Protein AF-A0A6P8VLG1-F1 (afdb_monomer_lite)

Sequence (236 aa):
MNKFKAFVVKKKAFRRESTQPLIENNNVIQHGFKQAPCTKYENALVQNTLDIHKEQRLQSEEQITPEKLAGLLQVPLEDGFCCSTHRQLNAEQQHLCLVQRSVDQHFPKLPPDVDQNLHQYLENVQKMVITEFVRLGSPLTRMGLMGSLIDCYHRETFTRLDDLLQNVRSSKNSFGLMKWVLHTYLSPEMLCHPELQEVDPIKKVDLLLFTELVGQAKDKLLENVECHYNHTAEHF

pLDDT: mean 75.06, std 22.35, range [32.88, 96.5]

Foldseek 3Di:
DDDDDDDDDDDDDDDDDDDDDDDDDDDDDDDDDDDDDDDDDDDDDDDPPPPPPPVPPDPPPVPDDLVNLLVLLVHDPDPDDPPPDPDDDDPVVSSLSSLLRSCVVQADDADPQCQVCVVVNLVSLLVSQVVCCVSCVVVVVSVVCSLSNLLSSLVVVLVVLVVSLVRDQALVVLVVSLCCLVDPCLDCSRQVDPSCVVPRSNVSHPVVSSVVSNVSSVVSSVVNVVVVVVVVVVVD

Organism: Gymnodraco acuticeps (NCBI:txid8218)

Radius of gyration: 31.76 Å; chains: 1; bounding box: 74×53×110 Å

Structure (mmCIF, N/CA/C/O backbone):
data_AF-A0A6P8VLG1-F1
#
_entry.id   AF-A0A6P8VLG1-F1
#
loop_
_atom_site.group_PDB
_atom_site.id
_atom_site.type_symbol
_atom_site.label_atom_id
_atom_site.label_alt_id
_atom_site.label_comp_id
_atom_site.label_asym_id
_atom_site.label_entity_id
_atom_site.label_seq_id
_atom_site.pdbx_PDB_ins_code
_atom_site.Cartn_x
_atom_site.Cartn_y
_atom_site.Cartn_z
_atom_site.occupancy
_atom_site.B_iso_or_equiv
_atom_site.auth_seq_id
_atom_site.auth_comp_id
_atom_site.auth_asym_id
_atom_site.auth_atom_id
_atom_site.pdbx_PDB_model_num
ATOM 1 N N . MET A 1 1 ? -48.729 6.869 21.674 1.00 41.12 1 MET A N 1
ATOM 2 C CA . MET A 1 1 ? -49.210 7.363 20.356 1.00 41.12 1 MET A CA 1
ATOM 3 C C . MET A 1 1 ? -48.261 8.444 19.852 1.00 41.12 1 MET A C 1
ATOM 5 O O . MET A 1 1 ? -47.644 9.088 20.685 1.00 41.12 1 MET A O 1
ATOM 9 N N . ASN A 1 2 ? -48.207 8.654 18.528 1.00 34.06 2 ASN A N 1
ATOM 10 C CA . ASN A 1 2 ? -47.232 9.470 17.774 1.00 34.06 2 ASN A CA 1
ATOM 11 C C . ASN A 1 2 ? -45.820 8.860 17.647 1.00 34.06 2 ASN A C 1
ATOM 13 O O . ASN A 1 2 ? -45.281 8.381 18.633 1.00 34.06 2 ASN A O 1
ATOM 17 N N . LYS A 1 3 ? -45.142 8.907 16.489 1.00 37.38 3 LYS A N 1
ATOM 18 C CA . LYS A 1 3 ? -45.597 8.859 15.073 1.00 37.38 3 LYS A CA 1
ATOM 19 C C . LYS A 1 3 ? -44.343 8.654 14.203 1.00 37.38 3 LYS A C 1
ATOM 21 O O . LYS A 1 3 ? -43.494 9.538 14.165 1.00 37.38 3 LYS A O 1
ATOM 26 N N . PHE A 1 4 ? -44.224 7.529 13.496 1.00 41.56 4 PHE A N 1
ATOM 27 C CA . PHE A 1 4 ? -43.130 7.327 12.536 1.00 41.56 4 PHE A CA 1
ATOM 28 C C . PHE A 1 4 ? -43.235 8.324 11.368 1.00 41.56 4 PHE A C 1
ATOM 30 O O . PHE A 1 4 ? -44.327 8.563 10.850 1.00 41.56 4 PHE A O 1
ATOM 37 N N . LYS A 1 5 ? -42.096 8.859 10.913 1.00 45.00 5 LYS A N 1
ATOM 38 C CA . LYS A 1 5 ? -41.965 9.539 9.615 1.00 45.00 5 LYS A CA 1
ATOM 39 C C . LYS A 1 5 ? -40.845 8.883 8.814 1.00 45.00 5 LYS A C 1
ATOM 41 O O . LYS A 1 5 ? -39.671 9.114 9.079 1.00 45.00 5 LYS A O 1
ATOM 46 N N . ALA A 1 6 ? -41.229 8.071 7.835 1.00 38.31 6 ALA A N 1
ATOM 47 C CA . ALA A 1 6 ? -40.311 7.533 6.840 1.00 38.31 6 ALA A CA 1
ATOM 48 C C . ALA A 1 6 ? -39.877 8.636 5.860 1.00 38.31 6 ALA A C 1
ATOM 50 O O . ALA A 1 6 ? -40.702 9.454 5.444 1.00 38.31 6 ALA A O 1
ATOM 51 N N . PHE A 1 7 ? -38.606 8.631 5.453 1.00 39.75 7 PHE A N 1
ATOM 52 C CA . PHE A 1 7 ? -38.125 9.462 4.350 1.00 39.75 7 PHE A CA 1
ATOM 53 C C . PHE A 1 7 ? -38.155 8.680 3.033 1.00 39.75 7 PHE A C 1
ATOM 55 O O . PHE A 1 7 ? -37.654 7.564 2.932 1.00 39.75 7 PHE A O 1
ATOM 62 N N . VAL A 1 8 ? -38.780 9.280 2.019 1.00 41.19 8 VAL A N 1
ATOM 63 C CA . VAL A 1 8 ? -39.032 8.660 0.713 1.00 41.19 8 VAL A CA 1
ATOM 64 C C . VAL A 1 8 ? -37.853 8.896 -0.229 1.00 41.19 8 VAL A C 1
ATOM 66 O O . VAL A 1 8 ? -37.529 10.038 -0.559 1.00 41.19 8 VAL A O 1
ATOM 69 N N . VAL A 1 9 ? -37.260 7.811 -0.730 1.00 40.75 9 VAL A N 1
ATOM 70 C CA . VAL A 1 9 ? -36.222 7.848 -1.770 1.00 40.75 9 VAL A CA 1
ATOM 71 C C . VAL A 1 9 ? -36.844 8.237 -3.116 1.00 40.75 9 VAL A C 1
ATOM 73 O O . VAL A 1 9 ? -37.605 7.472 -3.708 1.00 40.75 9 VAL A O 1
ATOM 76 N N . LYS A 1 10 ? -36.493 9.415 -3.644 1.00 42.19 10 LYS A N 1
ATOM 77 C CA . LYS A 1 10 ? -36.875 9.831 -5.004 1.00 42.19 10 LYS A CA 1
ATOM 78 C C . LYS A 1 10 ? -35.885 9.291 -6.040 1.00 42.19 10 LYS A C 1
ATOM 80 O O . LYS A 1 10 ? -34.879 9.931 -6.328 1.00 42.19 10 LYS A O 1
ATOM 85 N N . LYS A 1 11 ? -36.218 8.160 -6.669 1.00 44.62 11 LYS A N 1
ATOM 86 C CA . LYS A 1 11 ? -35.636 7.788 -7.972 1.00 44.62 11 LYS A CA 1
ATOM 87 C C . LYS A 1 11 ? -36.112 8.792 -9.034 1.00 44.62 11 LYS A C 1
ATOM 89 O O . LYS A 1 11 ? -37.305 9.085 -9.096 1.00 44.62 11 LYS A O 1
ATOM 94 N N . LYS A 1 12 ? -35.214 9.288 -9.892 1.00 43.69 12 LYS A N 1
ATOM 95 C CA . LYS A 1 12 ? -35.580 9.948 -11.159 1.00 43.69 12 LYS A CA 1
ATOM 96 C C . LYS A 1 12 ? -35.154 9.072 -12.331 1.00 43.69 12 LYS A C 1
ATOM 98 O O . LYS A 1 12 ? -34.104 8.441 -12.287 1.00 43.69 12 LYS A O 1
ATOM 103 N N . ALA A 1 13 ? -36.033 8.990 -13.324 1.00 39.75 13 ALA A N 1
ATOM 104 C CA . ALA A 1 13 ? -35.979 7.991 -14.379 1.00 39.75 13 ALA A CA 1
ATOM 105 C C . ALA A 1 13 ? -35.201 8.454 -15.618 1.00 39.75 13 ALA A C 1
ATOM 107 O O . ALA A 1 13 ? -35.112 9.643 -15.924 1.00 39.75 13 ALA A O 1
ATOM 108 N N . PHE A 1 14 ? -34.701 7.458 -16.343 1.00 39.12 14 PHE A N 1
ATOM 109 C CA . PHE A 1 14 ? -34.165 7.552 -17.696 1.00 39.12 14 PHE A CA 1
ATOM 110 C C . PHE A 1 14 ? -35.256 8.033 -18.672 1.00 39.12 14 PHE A C 1
ATOM 112 O O . PHE A 1 14 ? -36.403 7.596 -18.562 1.00 39.12 14 PHE A O 1
ATOM 119 N N . ARG A 1 15 ? -34.916 8.875 -19.656 1.00 36.66 15 ARG A N 1
ATOM 120 C CA . ARG A 1 15 ? -35.812 9.181 -20.786 1.00 36.66 15 ARG A CA 1
ATOM 121 C C . ARG A 1 15 ? -35.002 9.365 -22.073 1.00 36.66 15 ARG A C 1
ATOM 123 O O . ARG A 1 15 ? -34.236 10.316 -22.189 1.00 36.66 15 ARG A O 1
ATOM 130 N N . ARG A 1 16 ? -35.170 8.436 -23.017 1.00 43.34 16 ARG A N 1
ATOM 131 C CA . ARG A 1 16 ? -34.804 8.588 -24.435 1.00 43.34 16 ARG A CA 1
ATOM 132 C C . ARG A 1 16 ? -36.090 8.816 -25.225 1.00 43.34 16 ARG A C 1
ATOM 134 O O . ARG A 1 16 ? -37.067 8.152 -24.918 1.00 43.34 16 ARG A O 1
ATOM 141 N N . GLU A 1 17 ? -36.028 9.699 -26.215 1.00 37.22 17 GLU A N 1
ATOM 142 C CA . GLU A 1 17 ? -36.871 9.828 -27.424 1.00 37.22 17 GLU A CA 1
ATOM 143 C C . GLU A 1 17 ? -36.367 11.131 -28.088 1.00 37.22 17 GLU A C 1
ATOM 145 O O . GLU A 1 17 ? -36.376 12.179 -27.452 1.00 37.22 17 GLU A O 1
ATOM 150 N N . SER A 1 18 ? -35.585 11.108 -29.171 1.00 48.16 18 SER A N 1
ATOM 151 C CA . SER A 1 18 ? -35.932 10.796 -30.569 1.00 48.16 18 SER A CA 1
ATOM 152 C C . SER A 1 18 ? -36.845 11.834 -31.237 1.00 48.16 18 SER A C 1
ATOM 154 O O . SER A 1 18 ? -38.057 11.779 -31.065 1.00 48.16 18 SER A O 1
ATOM 156 N N . THR A 1 19 ? -36.269 12.674 -32.104 1.00 43.94 19 THR A N 1
ATOM 157 C CA . THR A 1 19 ? -36.939 13.192 -33.313 1.00 43.94 19 THR A CA 1
ATOM 158 C C . THR A 1 19 ? -35.907 13.686 -34.326 1.00 43.94 19 THR A C 1
ATOM 160 O O . THR A 1 19 ? -35.204 14.670 -34.117 1.00 43.94 19 THR A O 1
ATOM 163 N N . GLN A 1 20 ? -35.839 12.980 -35.448 1.00 46.97 20 GLN A N 1
ATOM 164 C CA . GLN A 1 20 ? -35.246 13.432 -36.703 1.0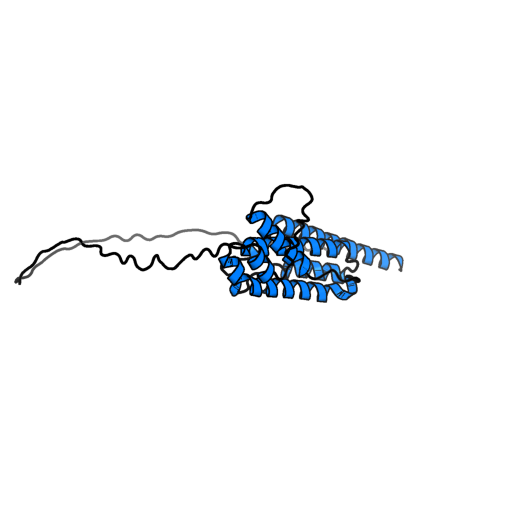0 46.97 20 GLN A CA 1
ATOM 165 C C . GLN A 1 20 ? -36.291 14.275 -37.458 1.00 46.97 20 GLN A C 1
ATOM 167 O O . GLN A 1 20 ? -37.481 13.975 -37.349 1.00 46.97 20 GLN A O 1
ATOM 172 N N . PRO A 1 21 ? -35.882 15.259 -38.274 1.00 45.75 21 PRO A N 1
ATOM 173 C CA . PRO A 1 21 ? -36.678 15.645 -39.432 1.00 45.75 21 PRO A CA 1
ATOM 174 C C . PRO A 1 21 ? -35.914 15.434 -40.746 1.00 45.75 21 PRO A C 1
ATOM 176 O O . PRO A 1 21 ? -34.784 15.886 -40.923 1.00 45.75 21 PRO A O 1
ATOM 179 N N . LEU A 1 22 ? -36.576 14.749 -41.676 1.00 46.12 22 LEU A N 1
ATOM 180 C CA . LEU A 1 22 ? -36.257 14.730 -43.102 1.00 46.12 22 LEU A CA 1
ATOM 181 C C . LEU A 1 22 ? -36.789 16.012 -43.752 1.00 46.12 22 LEU A C 1
ATOM 183 O O . LEU A 1 22 ? -37.957 16.332 -43.540 1.00 46.12 22 LEU A O 1
ATOM 187 N N . ILE A 1 23 ? -36.000 16.659 -44.614 1.00 48.59 23 ILE A N 1
ATOM 188 C CA . ILE A 1 23 ? -36.521 17.394 -45.778 1.00 48.59 23 ILE A CA 1
ATOM 189 C C . ILE A 1 23 ? -35.603 17.108 -46.975 1.00 48.59 23 ILE A C 1
ATOM 191 O O . ILE A 1 23 ? -34.424 17.455 -46.964 1.00 48.59 23 ILE A O 1
ATOM 195 N N . GLU A 1 24 ? -36.166 16.473 -48.001 1.00 39.81 24 GLU A N 1
ATOM 196 C CA . GLU A 1 24 ? -35.608 16.389 -49.355 1.00 39.81 24 GLU A CA 1
ATOM 197 C C . GLU A 1 24 ? -36.034 17.601 -50.202 1.00 39.81 24 GLU A C 1
ATOM 199 O O . GLU A 1 24 ? -37.060 18.218 -49.904 1.00 39.81 24 GLU A O 1
ATOM 204 N N . ASN A 1 25 ? -35.295 17.834 -51.301 1.00 33.34 25 ASN A N 1
ATOM 205 C CA . ASN A 1 25 ? -35.645 18.504 -52.577 1.00 33.34 25 ASN A CA 1
ATOM 206 C C . ASN A 1 25 ? -34.652 19.611 -52.985 1.00 33.34 25 ASN A C 1
ATOM 208 O O . ASN A 1 25 ? -34.164 20.347 -52.138 1.00 33.34 25 ASN A O 1
ATOM 212 N N . ASN A 1 26 ? -34.424 19.890 -54.274 1.00 37.47 26 ASN A N 1
ATOM 213 C CA . ASN A 1 26 ? -34.282 19.030 -55.466 1.00 37.47 26 ASN A CA 1
ATOM 214 C C . ASN A 1 26 ? -33.770 19.929 -56.617 1.00 37.47 26 ASN A C 1
ATOM 216 O O . ASN A 1 26 ? -34.268 21.038 -56.747 1.00 37.47 26 ASN A O 1
ATOM 220 N N . ASN A 1 27 ? -32.832 19.433 -57.435 1.00 38.19 27 ASN A N 1
ATOM 221 C CA . ASN A 1 27 ? -32.485 19.809 -58.828 1.00 38.19 27 ASN A CA 1
ATOM 222 C C . ASN A 1 27 ? -32.567 21.272 -59.345 1.00 38.19 27 ASN A C 1
ATOM 224 O O . ASN A 1 27 ? -33.596 21.925 -59.257 1.00 38.19 27 ASN A O 1
ATOM 228 N N . VAL A 1 28 ? -31.555 21.684 -60.131 1.00 38.16 28 VAL A N 1
ATOM 229 C CA . VAL A 1 28 ? -31.674 22.013 -61.581 1.00 38.16 28 VAL A CA 1
ATOM 230 C C . VAL A 1 28 ? -30.273 22.274 -62.185 1.00 38.16 28 VAL A C 1
ATOM 232 O O . VAL A 1 28 ? -29.357 22.705 -61.491 1.00 38.16 28 VAL A O 1
ATOM 235 N N . ILE A 1 29 ? -30.094 21.955 -63.474 1.00 43.91 29 ILE A N 1
ATOM 236 C CA . ILE A 1 29 ? -28.829 21.999 -64.243 1.00 43.91 29 ILE A CA 1
ATOM 237 C C . ILE A 1 29 ? -28.917 23.098 -65.333 1.00 43.91 29 ILE A C 1
ATOM 239 O O . ILE A 1 29 ? -30.024 23.458 -65.721 1.00 43.91 29 ILE A O 1
ATOM 243 N N . GLN A 1 30 ? -27.763 23.500 -65.904 1.00 39.62 30 GLN A N 1
ATOM 244 C CA . GLN A 1 30 ? -27.544 24.301 -67.140 1.00 39.62 30 GLN A CA 1
ATOM 245 C C . GLN A 1 30 ? -27.408 25.836 -66.937 1.00 39.62 30 GLN A C 1
ATOM 247 O O . GLN A 1 30 ? -27.987 26.379 -66.009 1.00 39.62 30 GLN A O 1
ATOM 252 N N . HIS A 1 31 ? -26.639 26.609 -67.733 1.00 35.44 31 HIS A N 1
ATOM 253 C CA . HIS A 1 31 ? -25.886 26.329 -68.978 1.00 35.44 31 HIS A CA 1
ATOM 254 C C . HIS A 1 31 ? -24.671 27.291 -69.163 1.00 35.44 31 HIS A C 1
ATOM 256 O O . HIS A 1 31 ? -24.769 28.442 -68.765 1.00 35.44 31 HIS A O 1
ATOM 262 N N . GLY A 1 32 ? -23.594 26.812 -69.825 1.00 32.88 32 GLY A N 1
ATOM 263 C CA . GLY A 1 32 ? -22.578 27.496 -70.685 1.00 32.88 32 GLY A CA 1
ATOM 264 C C . GLY A 1 32 ? -22.084 28.933 -70.382 1.00 32.88 32 GLY A C 1
ATOM 265 O O . GLY A 1 32 ? -22.871 29.849 -70.212 1.00 32.88 32 GLY A O 1
ATOM 266 N N . PHE A 1 33 ? -20.791 29.284 -70.446 1.00 38.34 33 PHE A N 1
ATOM 267 C CA . PHE A 1 33 ? -19.670 28.827 -71.302 1.00 38.34 33 PHE A CA 1
ATOM 268 C C . PHE A 1 33 ? -18.305 29.296 -70.676 1.00 38.34 33 PHE A C 1
ATOM 270 O O . PHE A 1 33 ? -18.327 29.783 -69.553 1.00 38.34 33 PHE A O 1
ATOM 277 N N . LYS A 1 34 ? -17.081 29.227 -71.252 1.00 41.62 34 LYS A N 1
ATOM 278 C CA . LYS A 1 34 ? -16.588 28.958 -72.630 1.00 41.62 34 LYS A CA 1
ATOM 279 C C . LYS A 1 34 ? -15.155 28.340 -72.647 1.00 41.62 34 LYS A C 1
ATOM 281 O O . LYS A 1 34 ? -14.826 27.521 -71.804 1.00 41.62 34 LYS A O 1
ATOM 286 N N . GLN A 1 35 ? -14.352 28.689 -73.657 1.00 39.06 35 GLN A N 1
ATOM 287 C CA . GLN A 1 35 ? -12.964 28.288 -73.978 1.00 39.06 35 GLN A CA 1
ATOM 288 C C . GLN A 1 35 ? -11.963 29.371 -73.479 1.00 39.06 35 GLN A C 1
ATOM 290 O O . GLN A 1 35 ? -12.404 30.482 -73.201 1.00 39.06 35 GLN A O 1
ATOM 295 N N . ALA A 1 36 ? -10.638 29.180 -73.362 1.00 43.75 36 ALA A N 1
ATOM 296 C CA . ALA A 1 36 ? -9.706 28.335 -74.133 1.00 43.75 36 ALA A CA 1
ATOM 297 C C . ALA A 1 36 ? -8.419 27.950 -73.318 1.00 43.75 36 ALA A C 1
ATOM 299 O O . ALA A 1 36 ? -8.292 28.394 -72.177 1.00 43.75 36 ALA A O 1
ATOM 300 N N . PRO A 1 37 ? -7.486 27.115 -73.845 1.00 51.34 37 PRO A N 1
ATOM 301 C CA . PRO A 1 37 ? -6.524 26.339 -73.037 1.00 51.34 37 PRO A CA 1
ATOM 302 C C . PRO A 1 37 ? -5.035 26.751 -73.143 1.00 51.34 37 PRO A C 1
ATOM 304 O O . PRO A 1 37 ? -4.635 27.374 -74.119 1.00 51.34 37 PRO A O 1
ATOM 307 N N . CYS A 1 38 ? -4.204 26.249 -72.212 1.00 33.91 38 CYS A N 1
ATOM 308 C CA . CYS A 1 38 ? -2.765 25.958 -72.395 1.00 33.91 38 CYS A CA 1
ATOM 309 C C . CYS A 1 38 ? -2.330 24.858 -71.389 1.00 33.91 38 CYS A C 1
ATOM 311 O O . CYS A 1 38 ? -2.366 25.084 -70.188 1.00 33.91 38 CYS A O 1
ATOM 313 N N . THR A 1 39 ? -2.189 23.586 -71.793 1.00 36.97 39 THR A N 1
ATOM 314 C CA . THR A 1 39 ? -0.977 22.900 -72.324 1.00 36.97 39 THR A CA 1
ATOM 315 C C . THR A 1 39 ? -0.036 22.282 -71.276 1.00 36.97 39 THR A C 1
ATOM 317 O O . THR A 1 39 ? 0.746 23.015 -70.686 1.00 36.97 39 THR A O 1
ATOM 320 N N . LYS A 1 40 ? 0.011 20.932 -71.270 1.00 34.00 40 LYS A N 1
ATOM 321 C CA . LYS A 1 40 ? 1.163 20.038 -70.969 1.00 34.00 40 LYS A CA 1
ATOM 322 C C . LYS A 1 40 ? 1.763 20.109 -69.537 1.00 34.00 40 LYS A C 1
ATOM 324 O O . LYS A 1 40 ? 1.910 21.179 -68.976 1.00 34.00 40 LYS A O 1
ATOM 329 N N . TYR A 1 41 ? 2.180 19.023 -68.881 1.00 38.53 41 TYR A N 1
ATOM 330 C CA . TYR A 1 41 ? 2.498 17.656 -69.319 1.00 38.53 41 TYR A CA 1
ATOM 331 C C . TYR A 1 41 ? 1.931 16.599 -68.356 1.00 38.53 41 TYR A C 1
ATOM 333 O O . TYR A 1 41 ? 1.707 16.870 -67.179 1.00 38.53 41 TYR A O 1
ATOM 341 N N . GLU A 1 42 ? 1.780 15.373 -68.854 1.00 40.19 42 GLU A N 1
ATOM 342 C CA . GLU A 1 42 ? 1.725 14.171 -68.019 1.00 40.19 42 GLU A CA 1
ATOM 343 C C . GLU A 1 42 ? 3.071 13.955 -67.310 1.00 40.19 42 GLU A C 1
ATOM 345 O O . GLU A 1 42 ? 4.124 14.221 -67.888 1.00 40.19 42 GLU A O 1
ATOM 350 N N . ASN A 1 43 ? 3.043 13.406 -66.094 1.00 42.38 43 ASN A N 1
ATOM 351 C CA . ASN A 1 43 ? 3.777 12.174 -65.786 1.00 42.38 43 ASN A CA 1
ATOM 352 C C . ASN A 1 43 ? 3.427 11.684 -64.380 1.00 42.38 43 ASN A C 1
ATOM 354 O O . ASN A 1 43 ? 3.876 12.230 -63.374 1.00 42.38 43 ASN A O 1
ATOM 358 N N . ALA A 1 44 ? 2.659 10.599 -64.320 1.00 44.75 44 ALA A N 1
ATOM 359 C CA . ALA A 1 44 ? 2.625 9.758 -63.139 1.00 44.75 44 ALA A CA 1
ATOM 360 C C . ALA A 1 44 ? 3.901 8.905 -63.133 1.00 44.75 44 ALA A C 1
ATOM 362 O O . ALA A 1 44 ? 4.014 7.966 -63.919 1.00 44.75 44 ALA A O 1
ATOM 363 N N . LEU A 1 45 ? 4.848 9.205 -62.242 1.00 40.78 45 LEU A N 1
ATOM 364 C CA . LEU A 1 45 ? 5.884 8.241 -61.887 1.00 40.78 45 LEU A CA 1
ATOM 365 C C . LEU A 1 45 ? 6.031 8.145 -60.372 1.00 40.78 45 LEU A C 1
ATOM 367 O O . LEU A 1 45 ? 6.343 9.106 -59.674 1.00 40.78 45 LEU A O 1
ATOM 371 N N . VAL A 1 46 ? 5.761 6.937 -59.892 1.00 47.75 46 VAL A N 1
ATOM 372 C CA . VAL A 1 46 ? 5.886 6.504 -58.506 1.00 47.75 46 VAL A CA 1
ATOM 373 C C . VAL A 1 46 ? 7.325 6.679 -58.026 1.00 47.75 46 VAL A C 1
ATOM 375 O O . VAL A 1 46 ? 8.228 6.076 -58.598 1.00 47.75 46 VAL A O 1
ATOM 378 N N . GLN A 1 47 ? 7.518 7.384 -56.911 1.00 40.59 47 GLN A N 1
ATOM 379 C CA . GLN A 1 47 ? 8.632 7.120 -55.998 1.00 40.59 47 GLN A CA 1
ATOM 380 C C . GLN A 1 47 ? 8.271 7.550 -54.570 1.00 40.59 47 GLN A C 1
ATOM 382 O O . GLN A 1 47 ? 8.445 8.694 -54.160 1.00 40.59 47 GLN A O 1
ATOM 387 N N . ASN A 1 48 ? 7.751 6.584 -53.804 1.00 44.81 48 ASN A N 1
ATOM 388 C CA . ASN A 1 48 ? 7.686 6.663 -52.348 1.00 44.81 48 ASN A CA 1
ATOM 389 C C . ASN A 1 48 ? 9.113 6.589 -51.789 1.00 44.81 48 ASN A C 1
ATOM 391 O O . ASN A 1 48 ? 9.586 5.507 -51.444 1.00 44.81 48 ASN A O 1
ATOM 395 N N . THR A 1 49 ? 9.781 7.730 -51.651 1.00 41.38 49 THR A N 1
ATOM 396 C CA . THR A 1 49 ? 10.936 7.841 -50.751 1.00 41.38 49 THR A CA 1
ATOM 397 C C . THR A 1 49 ? 10.406 8.128 -49.349 1.00 41.38 49 THR A C 1
ATOM 399 O O . THR A 1 49 ? 10.478 9.249 -48.849 1.00 41.38 49 THR A O 1
ATOM 402 N N . LEU A 1 50 ? 9.787 7.107 -48.747 1.00 43.38 50 LEU A N 1
ATOM 403 C CA . LEU A 1 50 ? 9.442 7.126 -47.329 1.00 43.38 50 LEU A CA 1
ATOM 404 C C . LEU A 1 50 ? 10.739 7.236 -46.521 1.00 43.38 50 LEU A C 1
ATOM 406 O O . LEU A 1 50 ? 11.718 6.547 -46.792 1.00 43.38 50 LEU A O 1
ATOM 410 N N . ASP A 1 51 ? 10.735 8.146 -45.558 1.00 42.69 51 ASP A N 1
ATOM 411 C CA . ASP A 1 51 ? 11.909 8.579 -44.809 1.00 42.69 51 ASP A CA 1
ATOM 412 C C . ASP A 1 51 ? 12.289 7.533 -43.737 1.00 42.69 51 ASP A C 1
ATOM 414 O O . ASP A 1 51 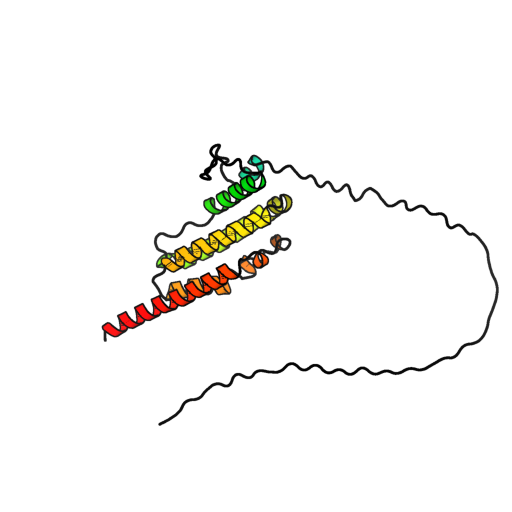? 11.768 7.552 -42.618 1.00 42.69 51 ASP A O 1
ATOM 418 N N . ILE A 1 52 ? 13.187 6.594 -44.078 1.00 48.28 52 ILE A N 1
ATOM 419 C CA . ILE A 1 52 ? 13.651 5.469 -43.222 1.00 48.28 52 ILE A CA 1
ATOM 420 C C . ILE A 1 52 ? 14.596 5.962 -42.090 1.00 48.28 52 ILE A C 1
ATOM 422 O O . ILE A 1 52 ? 15.490 5.261 -41.628 1.00 48.28 52 ILE A O 1
ATOM 426 N N . HIS A 1 53 ? 14.403 7.188 -41.592 1.00 42.56 53 HIS A N 1
ATOM 427 C CA . HIS A 1 53 ? 15.225 7.796 -40.537 1.00 42.56 53 HIS A CA 1
ATOM 428 C C . HIS A 1 53 ? 14.472 8.140 -39.241 1.00 42.56 53 HIS A C 1
ATOM 430 O O . HIS A 1 53 ? 15.046 8.768 -38.351 1.00 42.56 53 HIS A O 1
ATOM 436 N N . LYS A 1 54 ? 13.219 7.686 -39.068 1.00 42.50 54 LYS A N 1
ATOM 437 C CA . LYS A 1 54 ? 12.463 7.864 -37.805 1.00 42.50 54 LYS A CA 1
ATOM 438 C C . LYS A 1 54 ? 12.254 6.615 -36.944 1.00 42.50 54 LYS A C 1
ATOM 440 O O . LYS A 1 54 ? 11.878 6.772 -35.786 1.00 42.50 54 LYS A O 1
ATOM 445 N N . GLU A 1 55 ? 12.582 5.418 -37.429 1.00 40.66 55 GLU A N 1
ATOM 446 C CA . GLU A 1 55 ? 12.523 4.174 -36.631 1.00 40.66 55 GLU A CA 1
ATOM 447 C C . GLU A 1 55 ? 13.832 3.822 -35.900 1.00 40.66 55 GLU A C 1
ATOM 449 O O . GLU A 1 55 ? 13.873 2.876 -35.124 1.00 40.66 55 GLU A O 1
ATOM 454 N N . GLN A 1 56 ? 14.889 4.631 -36.045 1.00 39.81 56 GLN A N 1
ATOM 455 C CA . GLN A 1 56 ? 16.114 4.523 -35.237 1.00 39.81 56 GLN A CA 1
ATOM 456 C C . GLN A 1 56 ? 16.136 5.480 -34.032 1.00 39.81 56 GLN A C 1
ATOM 458 O O . GLN A 1 56 ? 17.199 5.891 -33.562 1.00 39.81 56 GLN A O 1
ATOM 463 N N . ARG A 1 57 ? 14.967 5.785 -33.448 1.00 40.28 57 ARG A N 1
ATOM 464 C CA . ARG A 1 57 ? 14.928 6.160 -32.026 1.00 40.28 57 ARG A CA 1
ATOM 465 C C . ARG A 1 57 ? 15.142 4.898 -31.203 1.00 40.28 57 ARG A C 1
ATOM 467 O O . ARG A 1 57 ? 14.192 4.248 -30.788 1.00 40.28 57 ARG A O 1
ATOM 474 N N . LEU A 1 58 ? 16.426 4.592 -31.030 1.00 43.31 58 LEU A N 1
ATOM 475 C CA . LEU A 1 58 ? 16.993 3.539 -30.2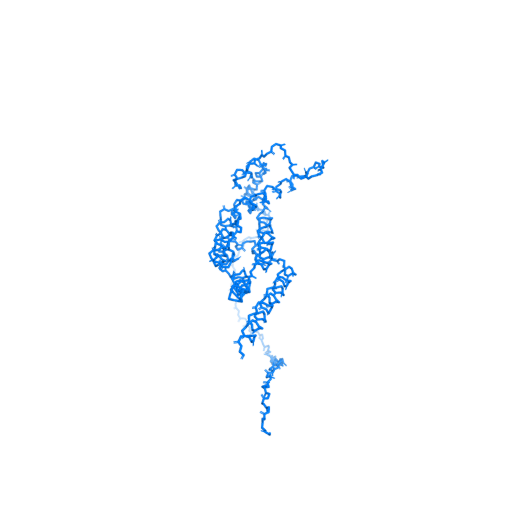01 1.00 43.31 58 LEU A CA 1
ATOM 476 C C . LEU A 1 58 ? 16.104 3.220 -28.991 1.00 43.31 58 LEU A C 1
ATOM 478 O O . LEU A 1 58 ? 16.192 3.868 -27.946 1.00 43.31 58 LEU A O 1
ATOM 482 N N . GLN A 1 59 ? 15.324 2.146 -29.117 1.00 41.84 59 GLN A N 1
ATOM 483 C CA . GLN A 1 59 ? 15.074 1.253 -27.997 1.00 41.84 59 GLN A CA 1
ATOM 484 C C . GLN A 1 59 ? 16.423 0.626 -27.633 1.00 41.84 59 GLN A C 1
ATOM 486 O O . GLN A 1 59 ? 16.726 -0.514 -27.974 1.00 41.84 59 GLN A O 1
ATOM 491 N N . SER A 1 60 ? 17.265 1.399 -26.947 1.00 45.31 60 SER A N 1
ATOM 492 C CA . SER A 1 60 ? 18.215 0.799 -26.029 1.00 45.31 60 SER A CA 1
ATOM 493 C C . SER A 1 60 ? 17.382 0.207 -24.903 1.00 45.31 60 SER A C 1
ATOM 495 O O . SER A 1 60 ? 17.147 0.853 -23.883 1.00 45.31 60 SER A O 1
ATOM 497 N N . GLU A 1 61 ? 16.933 -1.029 -25.114 1.00 51.91 61 GLU A N 1
ATOM 498 C CA . GLU A 1 61 ? 16.746 -1.980 -24.029 1.00 51.91 61 GLU A CA 1
ATOM 499 C C . GLU A 1 61 ? 18.112 -2.118 -23.345 1.00 51.91 61 GLU A C 1
ATOM 501 O O . GLU A 1 61 ? 18.917 -2.995 -23.658 1.00 51.91 61 GLU A O 1
ATOM 506 N N . GLU A 1 62 ? 18.429 -1.171 -22.455 1.00 58.44 62 GLU A N 1
ATOM 507 C CA . GLU A 1 62 ? 19.492 -1.362 -21.485 1.00 58.44 62 GLU A CA 1
ATOM 508 C C . GLU A 1 62 ? 19.124 -2.626 -20.721 1.00 58.44 62 GLU A C 1
ATOM 510 O O . GLU A 1 62 ? 18.175 -2.610 -19.935 1.00 58.44 62 GLU A O 1
ATOM 515 N N . GLN A 1 63 ? 19.851 -3.717 -20.982 1.00 67.38 63 GLN A N 1
ATOM 516 C CA . GLN A 1 63 ? 19.660 -4.972 -20.270 1.00 67.38 63 GLN A CA 1
ATOM 517 C C . GLN A 1 63 ? 19.675 -4.666 -18.774 1.00 67.38 63 GLN A C 1
ATOM 519 O O . GLN A 1 63 ? 20.655 -4.142 -18.238 1.00 67.38 63 GLN A O 1
ATOM 524 N N . ILE A 1 64 ? 18.536 -4.911 -18.129 1.00 79.12 64 ILE A N 1
ATOM 525 C CA . ILE A 1 64 ? 18.319 -4.575 -16.729 1.00 79.12 64 ILE A CA 1
ATOM 526 C C . ILE A 1 64 ? 19.152 -5.565 -15.932 1.00 79.12 64 ILE A C 1
ATOM 528 O O . ILE A 1 64 ? 18.741 -6.703 -15.724 1.00 79.12 64 ILE A O 1
ATOM 532 N N . THR A 1 65 ? 20.355 -5.155 -15.543 1.00 87.50 65 THR A N 1
ATOM 533 C CA . THR A 1 65 ? 21.186 -5.990 -14.684 1.00 87.50 65 THR A CA 1
ATOM 534 C C . THR A 1 65 ? 20.656 -5.893 -13.245 1.00 87.50 65 THR A C 1
ATOM 536 O O . THR A 1 65 ? 20.262 -4.795 -12.815 1.00 87.50 65 THR A O 1
ATOM 539 N N . PRO A 1 66 ? 20.619 -7.000 -12.479 1.00 86.06 66 PRO A N 1
ATOM 540 C CA . PRO A 1 66 ? 20.145 -6.987 -11.097 1.00 86.06 66 PRO A CA 1
ATOM 541 C C . PRO A 1 66 ? 20.882 -5.976 -10.211 1.00 86.06 66 PRO A C 1
ATOM 543 O O . PRO A 1 66 ? 20.269 -5.379 -9.332 1.00 86.06 66 PRO A O 1
ATOM 546 N N . GLU A 1 67 ? 22.163 -5.714 -10.477 1.00 89.31 67 GLU A N 1
ATOM 547 C CA . GLU A 1 67 ? 23.001 -4.748 -9.754 1.00 89.31 67 GLU A CA 1
ATOM 548 C C . GLU A 1 67 ? 22.518 -3.311 -9.990 1.00 89.31 67 GLU A C 1
ATOM 550 O O . GLU A 1 67 ? 22.386 -2.527 -9.047 1.00 89.31 67 GLU A O 1
ATOM 555 N N . LYS A 1 68 ? 22.208 -2.958 -11.247 1.00 91.44 68 LYS A N 1
ATOM 556 C CA . LYS A 1 68 ? 21.683 -1.633 -11.607 1.00 91.44 68 LYS A CA 1
ATOM 557 C C . LYS A 1 68 ? 20.297 -1.410 -11.004 1.00 91.44 68 LYS A C 1
ATOM 559 O O . LYS A 1 68 ? 20.015 -0.317 -10.510 1.00 91.44 68 LYS A O 1
ATOM 564 N N . LEU A 1 69 ? 19.450 -2.441 -11.016 1.00 93.38 69 LEU A N 1
ATOM 565 C CA . LEU A 1 69 ? 18.134 -2.400 -10.384 1.00 93.38 69 LEU A CA 1
ATOM 566 C C . LEU A 1 69 ? 18.250 -2.275 -8.855 1.00 93.38 69 LEU A C 1
ATOM 568 O O . LEU A 1 69 ? 17.605 -1.408 -8.273 1.00 93.38 69 LEU A O 1
ATOM 572 N N . ALA A 1 70 ? 19.109 -3.069 -8.211 1.00 92.69 70 ALA A N 1
ATOM 573 C CA . ALA A 1 70 ? 19.354 -3.013 -6.770 1.00 92.69 70 ALA A CA 1
ATOM 574 C C . ALA A 1 70 ? 19.885 -1.639 -6.325 1.00 92.69 70 ALA A C 1
ATOM 576 O O . ALA A 1 70 ? 19.383 -1.074 -5.353 1.00 92.69 70 ALA A O 1
ATOM 577 N N . GLY A 1 71 ? 20.820 -1.051 -7.083 1.00 93.75 71 GLY A N 1
ATOM 578 C CA . GLY A 1 71 ? 21.337 0.297 -6.833 1.00 93.75 71 GLY A CA 1
ATOM 579 C C . GLY A 1 71 ? 20.271 1.392 -6.963 1.00 93.75 71 GLY A C 1
ATOM 580 O O . GLY A 1 71 ? 20.190 2.277 -6.114 1.00 93.75 71 GLY A O 1
ATOM 581 N N . LEU A 1 72 ? 19.397 1.310 -7.974 1.00 94.75 72 LEU A N 1
ATOM 582 C CA . LEU A 1 72 ? 18.254 2.219 -8.130 1.00 94.75 72 LEU A CA 1
ATOM 583 C C . LEU A 1 72 ? 17.242 2.086 -6.976 1.00 94.75 72 LEU A C 1
ATOM 585 O O . LEU A 1 72 ? 16.718 3.084 -6.470 1.00 94.75 72 LEU A O 1
ATOM 589 N N . LEU A 1 73 ? 16.966 0.850 -6.567 1.00 95.19 73 LEU A N 1
ATOM 590 C CA . LEU A 1 73 ? 16.046 0.496 -5.488 1.00 95.19 73 LEU A CA 1
ATOM 591 C C . LEU A 1 73 ? 16.643 0.675 -4.083 1.00 95.19 73 LEU A C 1
ATOM 593 O O . LEU A 1 73 ? 15.911 0.526 -3.108 1.00 95.19 73 LEU A O 1
ATOM 597 N N . GLN A 1 74 ? 17.933 1.012 -3.982 1.00 94.31 74 GLN A N 1
ATOM 598 C CA . GLN A 1 74 ? 18.694 1.187 -2.738 1.00 94.31 74 GLN A CA 1
ATOM 599 C C . GLN A 1 74 ? 18.665 -0.048 -1.815 1.00 94.31 74 GLN A C 1
ATOM 601 O O . GLN A 1 74 ? 18.659 0.085 -0.593 1.00 94.31 74 GLN A O 1
ATOM 606 N N . VAL A 1 75 ? 18.658 -1.254 -2.392 1.00 92.56 75 VAL A N 1
ATOM 607 C CA . VAL A 1 75 ? 18.654 -2.529 -1.651 1.00 92.56 75 VAL A CA 1
ATOM 608 C C . VAL A 1 75 ? 19.970 -3.292 -1.814 1.00 92.56 75 VAL A C 1
ATOM 610 O O . VAL A 1 75 ? 20.577 -3.233 -2.886 1.00 92.56 75 VAL A O 1
ATOM 613 N N . PRO A 1 76 ? 20.413 -4.057 -0.799 1.00 87.25 76 PRO A N 1
ATOM 614 C CA . PRO A 1 76 ? 21.565 -4.936 -0.943 1.00 87.25 76 PRO A CA 1
ATOM 615 C C . PRO A 1 76 ? 21.258 -6.097 -1.897 1.00 87.25 76 PRO A C 1
ATOM 617 O O . PRO A 1 76 ? 20.219 -6.767 -1.799 1.00 87.25 76 PRO A O 1
ATOM 620 N N . LEU A 1 77 ? 22.207 -6.363 -2.794 1.00 81.81 77 LEU A N 1
ATOM 621 C CA . LEU A 1 77 ? 22.264 -7.577 -3.599 1.00 81.81 77 LEU A CA 1
ATOM 622 C C . LEU A 1 77 ? 22.938 -8.682 -2.765 1.00 81.81 77 LEU A C 1
ATOM 624 O O . LEU A 1 77 ? 24.119 -8.960 -2.920 1.00 81.81 77 LEU A O 1
ATOM 628 N N . GLU A 1 78 ? 22.194 -9.250 -1.816 1.00 75.44 78 GLU A N 1
ATOM 629 C CA . GLU A 1 78 ? 22.646 -10.405 -1.027 1.00 75.44 78 GLU A CA 1
ATOM 630 C C . GLU A 1 78 ? 22.916 -11.618 -1.938 1.00 75.44 78 GLU A C 1
ATOM 632 O O . GLU A 1 78 ? 22.010 -12.059 -2.651 1.00 75.44 78 GLU A O 1
ATOM 637 N N . ASP A 1 79 ? 24.115 -12.206 -1.849 1.00 55.88 79 ASP A N 1
ATOM 638 C CA . ASP A 1 79 ? 24.514 -13.417 -2.594 1.00 55.88 79 ASP A CA 1
ATOM 639 C C . ASP A 1 79 ? 23.673 -14.664 -2.223 1.00 55.88 79 ASP A C 1
ATOM 641 O O . ASP A 1 79 ? 23.689 -15.680 -2.921 1.00 55.88 79 ASP A O 1
ATOM 645 N N . GLY A 1 80 ? 22.914 -14.600 -1.121 1.00 54.94 80 GLY A N 1
ATOM 646 C CA . GLY A 1 80 ? 21.969 -15.625 -0.679 1.00 54.94 80 GLY A CA 1
ATOM 647 C C . GLY A 1 80 ?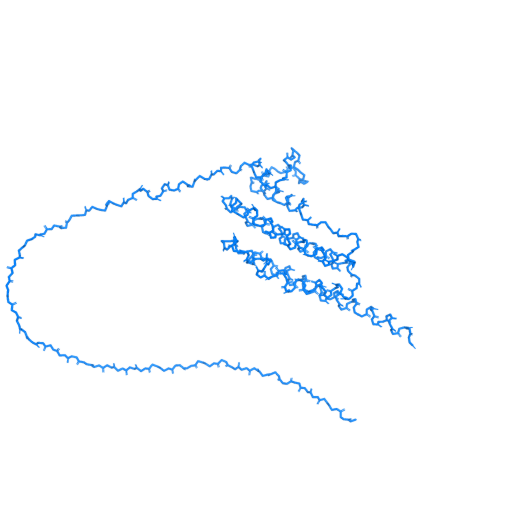 20.511 -15.247 -0.962 1.00 54.94 80 GLY A C 1
ATOM 648 O O . GLY A 1 80 ? 19.892 -14.500 -0.205 1.00 54.94 80 GLY A O 1
ATOM 649 N N . PHE A 1 81 ? 19.912 -15.815 -2.013 1.00 54.34 81 PHE A N 1
ATOM 650 C CA . PHE A 1 81 ? 18.482 -15.643 -2.306 1.00 54.34 81 PHE A CA 1
ATOM 651 C C . PHE A 1 81 ? 17.586 -16.280 -1.219 1.00 54.34 81 PHE A C 1
ATOM 653 O O . PHE A 1 81 ? 17.315 -17.479 -1.238 1.00 54.34 81 PHE A O 1
ATOM 660 N N . CYS A 1 82 ? 17.066 -15.462 -0.298 1.00 46.78 82 CYS A N 1
ATOM 661 C CA . CYS A 1 82 ? 16.173 -15.867 0.803 1.00 46.78 82 CYS A CA 1
ATOM 662 C C . CYS A 1 82 ? 14.717 -16.204 0.396 1.00 46.78 82 CYS A C 1
ATOM 664 O O . CYS A 1 82 ? 13.777 -15.893 1.126 1.00 46.78 82 CYS A O 1
ATOM 666 N N . CYS A 1 83 ? 14.503 -16.870 -0.741 1.00 45.19 83 CYS A N 1
ATOM 667 C CA . CYS A 1 83 ? 13.211 -17.484 -1.069 1.00 45.19 83 CYS A CA 1
ATOM 668 C C . CYS A 1 83 ? 13.329 -19.005 -0.908 1.00 45.19 83 CYS A C 1
ATOM 670 O O . CYS A 1 83 ? 14.097 -19.653 -1.612 1.00 45.19 83 CYS A O 1
ATOM 672 N N . SER A 1 84 ? 12.577 -19.568 0.041 1.00 48.19 84 SER A N 1
ATOM 673 C CA . SER A 1 84 ? 12.862 -20.824 0.766 1.00 48.19 84 SER A CA 1
ATOM 674 C C . SER A 1 84 ? 12.763 -22.149 -0.014 1.00 48.19 84 SER A C 1
ATOM 676 O O . SER A 1 84 ? 12.546 -23.200 0.583 1.00 48.19 84 SER A O 1
ATOM 678 N N . THR A 1 85 ? 12.910 -22.138 -1.337 1.00 46.78 85 THR A N 1
ATOM 679 C CA . THR A 1 85 ? 13.051 -23.348 -2.161 1.00 46.78 85 THR A CA 1
ATOM 680 C C . THR A 1 85 ? 14.099 -23.105 -3.236 1.00 46.78 85 THR A C 1
ATOM 682 O O . THR A 1 85 ? 14.031 -22.112 -3.952 1.00 46.78 85 THR A O 1
ATOM 685 N N . HIS A 1 86 ? 15.053 -24.033 -3.369 1.00 49.88 86 HIS A N 1
ATOM 686 C CA . HIS A 1 86 ? 16.161 -23.995 -4.333 1.00 49.88 86 HIS A CA 1
ATOM 687 C C . HIS A 1 86 ? 15.658 -24.195 -5.779 1.00 49.88 86 HIS A C 1
ATOM 689 O O . HIS A 1 86 ? 15.967 -25.180 -6.450 1.00 49.88 86 HIS A O 1
ATOM 695 N N . ARG A 1 87 ? 14.863 -23.248 -6.276 1.00 57.88 87 ARG A N 1
ATOM 696 C CA . ARG A 1 87 ? 14.409 -23.160 -7.659 1.00 57.88 87 ARG A CA 1
ATOM 697 C C . ARG A 1 87 ? 15.089 -21.954 -8.283 1.00 57.88 87 ARG A C 1
ATOM 699 O O . ARG A 1 87 ? 14.972 -20.846 -7.773 1.00 57.88 87 ARG A O 1
ATOM 706 N N . GLN A 1 88 ? 15.821 -22.190 -9.363 1.00 69.50 88 GLN A N 1
ATOM 707 C CA . GLN A 1 88 ? 16.546 -21.154 -10.086 1.00 69.50 88 GLN A CA 1
ATOM 708 C C . GLN A 1 88 ? 15.532 -20.133 -10.626 1.00 69.50 88 GLN A C 1
ATOM 710 O O . GLN A 1 88 ? 14.773 -20.445 -11.543 1.00 69.50 88 GLN A O 1
ATOM 715 N N . LEU A 1 89 ? 15.454 -18.964 -9.984 1.00 71.62 89 LEU A N 1
ATOM 716 C CA . LEU A 1 89 ? 14.502 -17.915 -10.344 1.00 71.62 89 LEU A CA 1
ATOM 717 C C . LEU A 1 89 ? 14.841 -17.358 -11.730 1.00 71.62 89 LEU A C 1
ATOM 719 O O . LEU A 1 89 ? 16.017 -17.158 -12.044 1.00 71.62 89 LEU A O 1
ATOM 723 N N . ASN A 1 90 ? 13.819 -17.092 -12.546 1.00 83.88 90 ASN A N 1
ATOM 724 C CA . ASN A 1 90 ? 14.012 -16.373 -13.805 1.00 83.88 90 ASN A CA 1
ATOM 725 C C . ASN A 1 90 ? 14.294 -14.877 -13.532 1.00 83.88 90 ASN A C 1
ATOM 727 O O . ASN A 1 90 ? 14.069 -14.384 -12.426 1.00 83.88 90 ASN A O 1
ATOM 731 N N . ALA A 1 91 ? 14.788 -14.141 -14.533 1.00 83.31 91 ALA A N 1
ATOM 732 C CA . ALA A 1 91 ? 15.148 -12.727 -14.364 1.00 83.31 91 ALA A CA 1
ATOM 733 C C . ALA A 1 91 ? 13.969 -11.863 -13.862 1.00 83.31 91 ALA A C 1
ATOM 735 O O . ALA A 1 91 ? 14.147 -11.011 -12.997 1.00 83.31 91 ALA A O 1
ATOM 736 N N . GLU A 1 92 ? 12.746 -12.136 -14.326 1.00 85.62 92 GLU A N 1
ATOM 737 C CA . GLU A 1 92 ? 11.525 -11.447 -13.879 1.00 85.62 92 GLU A CA 1
ATOM 738 C C . GLU A 1 92 ? 11.259 -11.646 -12.379 1.00 85.62 92 GLU A C 1
ATOM 740 O O . GLU A 1 92 ? 10.975 -10.687 -11.664 1.00 85.62 92 GLU A O 1
ATOM 745 N N . GLN A 1 93 ? 11.395 -12.878 -11.881 1.00 87.12 93 GLN A N 1
ATOM 746 C CA . GLN A 1 93 ? 11.264 -13.200 -10.460 1.00 87.12 93 GLN A CA 1
ATOM 747 C C . GLN A 1 93 ? 12.368 -12.542 -9.631 1.00 87.12 93 GLN A C 1
ATOM 749 O O . GLN A 1 93 ? 12.087 -12.031 -8.551 1.00 87.12 93 GLN A O 1
ATOM 754 N N . GLN A 1 94 ? 13.606 -12.498 -10.134 1.00 87.94 94 GLN A N 1
ATOM 755 C CA . GLN A 1 94 ? 14.700 -11.785 -9.467 1.00 87.94 94 GLN A CA 1
ATOM 756 C C . GLN A 1 94 ? 14.401 -10.283 -9.352 1.00 87.94 94 GLN A C 1
ATOM 758 O O . GLN A 1 94 ? 14.557 -9.710 -8.272 1.00 87.94 94 GLN A O 1
ATOM 763 N N . HIS A 1 95 ? 13.903 -9.655 -10.423 1.00 90.69 95 HIS A N 1
ATOM 764 C CA . HIS A 1 95 ? 13.490 -8.251 -10.401 1.00 90.69 95 HIS A CA 1
ATOM 765 C C . HIS A 1 95 ? 12.332 -8.013 -9.424 1.00 90.69 95 HIS A C 1
ATOM 767 O O . HIS A 1 95 ? 12.392 -7.073 -8.634 1.00 90.69 95 HIS A O 1
ATOM 773 N N . LEU A 1 96 ? 11.319 -8.886 -9.413 1.00 91.94 96 LEU A N 1
ATOM 774 C CA . LEU A 1 96 ? 10.200 -8.799 -8.473 1.00 91.94 96 LEU A CA 1
ATOM 775 C C . LEU A 1 96 ? 10.658 -8.943 -7.012 1.00 91.94 96 LEU A C 1
ATOM 777 O O . LEU A 1 96 ? 10.207 -8.182 -6.161 1.00 91.94 96 LEU A O 1
ATOM 781 N N . CYS A 1 97 ? 11.591 -9.854 -6.716 1.00 91.75 97 CYS A N 1
ATOM 782 C CA . CYS A 1 97 ? 12.179 -9.994 -5.381 1.00 91.75 97 CYS A CA 1
ATOM 783 C C . CYS A 1 97 ? 12.949 -8.739 -4.939 1.00 91.75 97 CYS A C 1
ATOM 785 O O . CYS A 1 97 ? 12.870 -8.364 -3.770 1.00 91.75 97 CYS A O 1
ATOM 787 N N . LEU A 1 98 ? 13.676 -8.077 -5.848 1.00 93.44 98 LEU A N 1
ATOM 788 C CA . LEU A 1 98 ? 14.367 -6.817 -5.549 1.00 93.44 98 LEU A CA 1
ATOM 789 C C . LEU A 1 98 ? 13.379 -5.668 -5.312 1.00 93.44 98 LEU A C 1
ATOM 791 O O . LEU A 1 98 ? 13.557 -4.902 -4.366 1.00 93.44 98 LEU A O 1
ATOM 795 N N . VAL A 1 99 ? 12.317 -5.580 -6.122 1.00 95.25 99 VAL A N 1
ATOM 796 C CA . VAL A 1 99 ? 11.227 -4.609 -5.937 1.00 95.25 99 VAL A CA 1
ATOM 797 C C . VAL A 1 99 ? 10.538 -4.822 -4.590 1.00 95.25 99 VAL A C 1
ATOM 799 O O . VAL A 1 99 ? 10.457 -3.873 -3.816 1.00 95.25 99 VAL A O 1
ATOM 802 N N . GLN A 1 100 ? 10.128 -6.051 -4.259 1.00 95.69 100 GLN A N 1
ATOM 803 C CA . GLN A 1 100 ? 9.500 -6.358 -2.969 1.00 95.69 100 GLN A CA 1
ATOM 804 C C . GLN A 1 100 ? 10.425 -6.010 -1.796 1.00 95.69 100 GLN A C 1
ATOM 806 O O . GLN A 1 100 ? 10.004 -5.293 -0.899 1.00 95.69 100 GLN A O 1
ATOM 811 N N . ARG A 1 101 ? 11.709 -6.400 -1.846 1.00 94.06 101 ARG A N 1
ATOM 812 C CA . ARG A 1 101 ? 12.702 -6.038 -0.817 1.00 94.06 101 ARG A CA 1
ATOM 813 C C . ARG A 1 101 ? 12.831 -4.524 -0.644 1.00 94.06 101 ARG A C 1
ATOM 815 O O . ARG A 1 101 ? 13.039 -4.054 0.469 1.00 94.06 101 ARG A O 1
ATOM 822 N N . SER A 1 102 ? 12.723 -3.759 -1.732 1.00 95.50 102 SER A N 1
ATOM 823 C CA . SER A 1 102 ? 12.759 -2.294 -1.677 1.00 95.50 102 SER A CA 1
ATOM 824 C C . SER A 1 102 ? 11.522 -1.731 -0.985 1.00 95.50 102 SER A C 1
ATOM 826 O O . SER A 1 102 ? 11.661 -0.837 -0.154 1.00 95.50 102 SER A O 1
ATOM 828 N N . VAL A 1 103 ? 10.339 -2.291 -1.250 1.00 96.50 103 VAL A N 1
ATOM 829 C CA . VAL A 1 103 ? 9.123 -1.959 -0.498 1.00 96.50 103 VAL A CA 1
ATOM 830 C C . VAL A 1 103 ? 9.307 -2.314 0.980 1.00 96.50 103 VAL A C 1
ATOM 832 O O . VAL A 1 103 ? 9.235 -1.416 1.808 1.00 96.50 103 VAL A O 1
ATOM 835 N N . ASP A 1 104 ? 9.667 -3.555 1.318 1.00 94.62 104 ASP A N 1
ATOM 836 C CA . ASP A 1 104 ? 9.850 -4.024 2.705 1.00 94.62 104 ASP A CA 1
ATOM 837 C C . ASP A 1 104 ? 10.860 -3.175 3.509 1.00 94.62 104 ASP A C 1
ATOM 839 O O . ASP A 1 104 ? 10.712 -2.981 4.717 1.00 94.62 104 ASP A O 1
ATOM 843 N N . GLN A 1 105 ? 11.908 -2.672 2.844 1.00 94.25 105 GLN A N 1
ATOM 844 C CA . GLN A 1 105 ? 12.953 -1.845 3.451 1.00 94.25 105 GLN A CA 1
ATOM 845 C C . GLN A 1 105 ? 12.500 -0.400 3.705 1.00 94.25 105 GLN A C 1
ATOM 847 O O . GLN A 1 105 ? 12.862 0.177 4.734 1.00 94.25 105 GLN A O 1
ATOM 852 N N . HIS A 1 106 ? 11.759 0.198 2.767 1.00 95.06 106 HIS A N 1
ATOM 853 C CA . HIS A 1 106 ? 11.383 1.614 2.815 1.00 95.06 106 HIS A CA 1
ATOM 854 C C . HIS A 1 106 ? 9.985 1.858 3.399 1.00 95.06 106 HIS A C 1
ATOM 856 O O . HIS A 1 106 ? 9.712 2.970 3.850 1.00 95.06 106 HIS A O 1
ATOM 862 N N . PHE A 1 107 ? 9.100 0.857 3.435 1.00 96.12 107 PHE A N 1
ATOM 863 C CA . PHE A 1 107 ? 7.749 1.030 3.965 1.00 96.12 107 PHE A CA 1
ATOM 864 C C . PHE A 1 107 ? 7.786 1.400 5.462 1.00 96.12 107 PHE A C 1
ATOM 866 O O . PHE A 1 107 ? 8.537 0.794 6.236 1.00 96.12 107 PHE A O 1
ATOM 873 N N . PRO A 1 108 ? 6.984 2.381 5.923 1.00 95.94 108 PRO A N 1
ATOM 874 C CA . PRO A 1 108 ? 6.971 2.762 7.329 1.00 95.94 108 PRO A CA 1
ATOM 875 C C . PRO A 1 108 ? 6.621 1.589 8.253 1.00 95.94 108 PRO A C 1
ATOM 877 O O . PRO A 1 108 ? 5.579 0.944 8.116 1.00 95.94 108 PRO A O 1
ATOM 880 N N . LYS A 1 109 ? 7.477 1.350 9.251 1.00 93.12 109 LYS A N 1
ATOM 881 C CA . LYS A 1 109 ? 7.255 0.343 10.300 1.00 93.12 109 LYS A CA 1
ATOM 882 C C . LYS A 1 109 ? 6.104 0.761 11.211 1.00 93.12 109 LYS A C 1
ATOM 884 O O . LYS A 1 109 ? 6.014 1.940 11.561 1.00 93.12 109 LYS A O 1
ATOM 889 N N . LEU A 1 110 ? 5.263 -0.193 11.621 1.00 91.94 110 LEU A N 1
ATOM 890 C CA . LEU A 1 110 ? 4.160 0.085 12.544 1.00 91.94 110 LEU A CA 1
ATOM 891 C C . LEU A 1 110 ? 4.661 0.762 13.835 1.00 91.94 110 LEU A C 1
ATOM 893 O O . LEU A 1 110 ? 5.708 0.375 14.367 1.00 91.94 110 LEU A O 1
ATOM 897 N N . PRO A 1 111 ? 3.923 1.755 14.362 1.00 90.94 111 PRO A N 1
ATOM 898 C CA . PRO A 1 111 ? 4.267 2.389 15.624 1.00 90.94 111 PRO A CA 1
ATOM 899 C C . PRO A 1 111 ? 4.010 1.430 16.805 1.00 90.94 111 PRO A C 1
ATOM 901 O O . PRO A 1 111 ? 3.014 0.706 16.782 1.00 90.94 111 PRO A O 1
ATOM 904 N N . PRO A 1 112 ? 4.831 1.458 17.876 1.00 88.44 112 PRO A N 1
ATOM 905 C CA . PRO A 1 112 ? 4.613 0.618 19.060 1.00 88.44 112 PRO A CA 1
ATOM 906 C C . PRO A 1 112 ? 3.286 0.885 19.784 1.00 88.44 112 PRO A C 1
ATOM 908 O O . PRO A 1 112 ? 2.700 -0.029 20.354 1.00 88.44 112 PRO A O 1
ATOM 911 N N . ASP A 1 113 ? 2.811 2.134 19.752 1.00 90.75 113 ASP A N 1
ATOM 912 C CA . ASP A 1 113 ? 1.470 2.520 20.194 1.00 90.75 113 ASP A CA 1
ATOM 913 C C . ASP A 1 113 ? 0.688 3.042 18.982 1.00 90.75 113 ASP A C 1
ATOM 915 O O . ASP A 1 113 ? 0.909 4.165 18.511 1.00 90.75 113 ASP A O 1
ATOM 919 N N . VAL A 1 114 ? -0.203 2.197 18.461 1.00 89.19 114 VAL A N 1
ATOM 920 C CA . VAL A 1 114 ? -1.067 2.517 17.318 1.00 89.19 114 VAL A CA 1
ATOM 921 C C . VAL A 1 114 ? -2.057 3.626 17.667 1.00 89.19 114 VAL A C 1
ATOM 923 O O . VAL A 1 114 ? -2.219 4.554 16.878 1.00 89.19 114 VAL A O 1
ATOM 926 N N . ASP A 1 115 ? -2.685 3.596 18.843 1.00 87.12 115 ASP A N 1
ATOM 927 C CA . ASP A 1 115 ? -3.724 4.567 19.194 1.00 87.12 115 ASP A CA 1
ATOM 928 C C . ASP A 1 115 ? -3.161 5.993 19.402 1.00 87.12 115 ASP A C 1
ATOM 930 O O . ASP A 1 115 ? -3.843 6.978 19.106 1.00 87.12 115 ASP A O 1
ATOM 934 N N . GLN A 1 116 ? -1.907 6.143 19.831 1.00 89.31 116 GLN A N 1
ATOM 935 C CA . GLN A 1 116 ? -1.261 7.460 19.916 1.00 89.31 116 GLN A CA 1
ATOM 936 C C . GLN A 1 116 ? -0.715 7.961 18.569 1.00 89.31 116 GLN A C 1
ATOM 938 O O . GLN A 1 116 ? -0.722 9.167 18.324 1.00 89.31 116 GLN A O 1
ATOM 943 N N . ASN A 1 117 ? -0.259 7.066 17.684 1.00 93.69 117 ASN A N 1
ATOM 944 C CA . ASN A 1 117 ? 0.554 7.445 16.518 1.00 93.69 117 ASN A CA 1
ATOM 945 C C . ASN A 1 117 ? -0.102 7.189 15.148 1.00 93.69 117 ASN A C 1
ATOM 947 O O . ASN A 1 117 ? 0.492 7.550 14.131 1.00 93.69 117 ASN A O 1
ATOM 951 N N . LEU A 1 118 ? -1.312 6.611 15.090 1.00 94.50 118 LEU A N 1
ATOM 952 C CA . LEU A 1 118 ? -1.989 6.221 13.842 1.00 94.50 118 LEU A CA 1
ATOM 953 C C . LEU A 1 118 ? -1.978 7.319 12.769 1.00 94.50 118 LEU A C 1
ATOM 955 O O . LEU A 1 118 ? -1.616 7.060 11.627 1.00 94.50 118 LEU A O 1
ATOM 959 N N . HIS A 1 119 ? -2.371 8.543 13.124 1.00 93.56 119 HIS A N 1
ATOM 960 C CA . HIS A 1 119 ? -2.497 9.637 12.156 1.00 93.56 119 HIS A CA 1
ATOM 961 C C . HIS A 1 119 ? -1.140 9.980 11.524 1.00 93.56 119 HIS A C 1
ATOM 963 O O . HIS A 1 119 ? -1.031 10.046 10.302 1.00 93.56 119 HIS A O 1
ATOM 969 N N . GLN A 1 120 ? -0.088 10.087 12.344 1.00 95.44 120 GLN A N 1
ATOM 970 C CA . GLN A 1 120 ? 1.266 10.348 11.859 1.00 95.44 120 GLN A CA 1
ATOM 971 C C . GLN A 1 120 ? 1.807 9.188 11.014 1.00 95.44 120 GLN A C 1
ATOM 973 O O . GLN A 1 120 ? 2.511 9.418 10.031 1.00 95.44 120 GLN A O 1
ATOM 978 N N . TYR A 1 121 ? 1.473 7.946 11.377 1.00 96.19 121 TYR A N 1
ATOM 979 C CA . TYR A 1 121 ? 1.838 6.764 10.603 1.00 96.19 121 TYR A CA 1
ATOM 980 C C . TYR A 1 121 ? 1.195 6.772 9.210 1.00 96.19 121 TYR A C 1
ATOM 982 O O . TYR A 1 121 ? 1.895 6.596 8.217 1.00 96.19 121 TYR A O 1
ATOM 990 N N . LEU A 1 122 ? -0.109 7.041 9.121 1.00 95.81 122 LEU A N 1
ATOM 991 C CA . LEU A 1 122 ? -0.843 7.089 7.853 1.00 95.81 122 LEU A CA 1
ATOM 992 C C . LEU A 1 122 ? -0.351 8.220 6.930 1.00 95.81 122 LEU A C 1
ATOM 994 O O . LEU A 1 122 ? -0.218 8.015 5.723 1.00 95.81 122 LEU A O 1
ATOM 998 N N . GLU A 1 123 ? -0.007 9.387 7.485 1.00 94.00 123 GLU A N 1
ATOM 999 C CA . GLU A 1 123 ? 0.665 10.466 6.741 1.00 94.00 123 GLU A CA 1
ATOM 1000 C C . GLU A 1 123 ? 2.048 10.039 6.226 1.00 94.00 123 GLU A C 1
ATOM 1002 O O . GLU A 1 123 ? 2.399 10.315 5.077 1.00 94.00 123 GLU A O 1
ATOM 1007 N N . ASN A 1 124 ? 2.829 9.331 7.051 1.00 95.31 124 ASN A N 1
ATOM 1008 C CA . ASN A 1 124 ? 4.137 8.814 6.655 1.00 95.31 124 ASN A CA 1
ATOM 1009 C C . ASN A 1 124 ? 4.015 7.770 5.536 1.00 95.31 124 ASN A C 1
ATOM 1011 O O . ASN A 1 124 ? 4.802 7.823 4.595 1.00 95.31 124 ASN A O 1
ATOM 1015 N N . VAL A 1 125 ? 3.022 6.873 5.592 1.00 95.38 125 VAL A N 1
ATOM 1016 C CA . VAL A 1 125 ? 2.724 5.903 4.521 1.00 95.38 125 VAL A CA 1
ATOM 1017 C C . VAL A 1 125 ? 2.391 6.627 3.220 1.00 95.38 125 VAL A C 1
ATOM 1019 O O . VAL A 1 125 ? 3.056 6.386 2.214 1.00 95.38 125 VAL A O 1
ATOM 1022 N N . GLN A 1 126 ? 1.440 7.567 3.242 1.00 93.25 126 GLN A N 1
ATOM 1023 C CA . GLN A 1 126 ? 1.076 8.352 2.058 1.00 93.25 126 GLN A CA 1
ATOM 1024 C C . GLN A 1 126 ? 2.301 9.062 1.458 1.00 93.25 126 GLN A C 1
ATOM 1026 O O . GLN A 1 126 ? 2.571 8.947 0.262 1.00 93.25 126 GLN A O 1
ATOM 1031 N N . LYS A 1 127 ? 3.078 9.762 2.294 1.00 93.12 127 LYS A N 1
ATOM 1032 C CA . LYS A 1 127 ? 4.279 10.483 1.862 1.00 93.12 127 LYS A CA 1
ATOM 1033 C C . LYS A 1 127 ? 5.340 9.546 1.286 1.00 93.12 127 LYS A C 1
ATOM 1035 O O . LYS A 1 127 ? 5.953 9.899 0.278 1.00 93.12 127 LYS A O 1
ATOM 1040 N N . MET A 1 128 ? 5.565 8.382 1.898 1.00 94.75 128 MET A N 1
ATOM 1041 C CA . MET A 1 128 ? 6.556 7.407 1.438 1.00 94.75 128 MET A CA 1
ATOM 1042 C C . MET A 1 128 ? 6.182 6.845 0.065 1.00 94.75 128 MET A C 1
ATOM 1044 O O . MET A 1 128 ? 6.997 6.920 -0.850 1.00 94.75 128 MET A O 1
ATOM 1048 N N . VAL A 1 129 ? 4.937 6.379 -0.100 1.00 92.69 129 VAL A N 1
ATOM 1049 C CA . VAL A 1 129 ? 4.425 5.821 -1.365 1.00 92.69 129 VAL A CA 1
ATOM 1050 C C . VAL A 1 129 ? 4.554 6.836 -2.503 1.00 92.69 129 VAL A C 1
ATOM 1052 O O . VAL A 1 129 ? 5.122 6.516 -3.544 1.00 92.69 129 VAL A O 1
ATOM 1055 N N . ILE A 1 130 ? 4.111 8.083 -2.293 1.00 90.56 130 ILE A N 1
ATOM 1056 C CA . ILE A 1 130 ? 4.226 9.150 -3.302 1.00 90.56 130 ILE A CA 1
ATOM 1057 C C . ILE A 1 130 ? 5.698 9.445 -3.627 1.00 90.56 130 ILE A C 1
ATOM 1059 O O . ILE A 1 130 ? 6.058 9.529 -4.800 1.00 90.56 130 ILE A O 1
ATOM 1063 N N . THR A 1 131 ? 6.557 9.580 -2.607 1.00 92.31 131 THR A N 1
ATOM 1064 C CA . THR A 1 131 ? 7.992 9.875 -2.794 1.00 92.31 131 THR A CA 1
ATOM 1065 C C . THR A 1 131 ? 8.674 8.791 -3.623 1.00 92.31 131 THR A C 1
ATOM 1067 O O . THR A 1 131 ? 9.436 9.103 -4.537 1.00 92.31 131 THR A O 1
ATOM 1070 N N . GLU A 1 132 ? 8.378 7.525 -3.341 1.00 93.75 132 GLU A N 1
ATOM 1071 C CA . GLU A 1 132 ? 8.975 6.385 -4.032 1.00 93.75 132 GLU A CA 1
ATOM 1072 C C . GLU A 1 132 ? 8.425 6.219 -5.449 1.00 93.75 132 GLU A C 1
ATOM 1074 O O . GLU A 1 132 ? 9.208 6.025 -6.376 1.00 93.75 132 GLU A O 1
ATOM 1079 N N . PHE A 1 133 ? 7.117 6.398 -5.663 1.00 91.38 133 PHE A N 1
ATOM 1080 C CA . PHE A 1 133 ? 6.531 6.406 -7.005 1.00 91.38 133 PHE A CA 1
ATOM 1081 C C . PHE A 1 133 ? 7.104 7.525 -7.891 1.00 91.38 133 PHE A C 1
ATOM 1083 O O . PHE A 1 133 ? 7.392 7.279 -9.061 1.00 91.38 133 PHE A O 1
ATOM 1090 N N . VAL A 1 134 ? 7.326 8.723 -7.343 1.00 90.12 134 VAL A N 1
ATOM 1091 C CA . VAL A 1 134 ? 8.003 9.841 -8.030 1.00 90.12 134 VAL A CA 1
ATOM 1092 C C . VAL A 1 134 ? 9.461 9.491 -8.343 1.00 90.12 134 VAL A C 1
ATOM 1094 O O . VAL A 1 134 ? 9.889 9.526 -9.497 1.00 90.12 134 VAL A O 1
ATOM 1097 N N . ARG A 1 135 ? 10.230 9.078 -7.327 1.00 92.94 135 ARG A N 1
ATOM 1098 C CA . ARG A 1 135 ? 11.668 8.779 -7.448 1.00 92.94 135 ARG A CA 1
ATOM 1099 C C . ARG A 1 135 ? 11.956 7.637 -8.426 1.00 92.94 135 ARG A C 1
ATOM 1101 O O . ARG A 1 135 ? 12.963 7.674 -9.136 1.00 92.94 135 ARG A O 1
ATOM 1108 N N . LEU A 1 136 ? 11.103 6.614 -8.440 1.00 92.06 136 LEU A N 1
ATOM 1109 C CA . LEU A 1 136 ? 11.288 5.389 -9.215 1.00 92.06 136 LEU A CA 1
ATOM 1110 C C . LEU A 1 136 ? 10.481 5.348 -10.520 1.00 92.06 136 LEU A C 1
ATOM 1112 O O . LEU A 1 136 ? 10.791 4.511 -11.365 1.00 92.06 136 LEU A O 1
ATOM 1116 N N . GLY A 1 137 ? 9.516 6.250 -10.732 1.00 88.88 137 GLY A N 1
ATOM 1117 C CA . GLY A 1 137 ? 8.601 6.237 -11.879 1.00 88.88 137 GLY A CA 1
ATOM 1118 C C . GLY A 1 137 ? 9.311 6.190 -13.231 1.00 88.88 137 GLY A C 1
ATOM 1119 O O . GLY A 1 137 ? 9.316 5.161 -13.902 1.00 88.88 137 GLY A O 1
ATOM 1120 N N . SER A 1 138 ? 9.980 7.276 -13.629 1.00 88.31 138 SER A N 1
ATOM 1121 C CA . SER A 1 138 ? 10.705 7.333 -14.911 1.00 88.31 138 SER A CA 1
ATOM 1122 C C . SER A 1 138 ? 11.732 6.199 -15.130 1.00 88.31 138 SER A C 1
ATOM 1124 O O . SER A 1 138 ? 11.774 5.640 -16.235 1.00 88.31 138 SER A O 1
ATOM 1126 N N . PRO A 1 139 ? 12.601 5.832 -14.162 1.00 90.44 139 PRO A N 1
ATOM 1127 C CA . PRO A 1 139 ? 13.542 4.740 -14.380 1.00 90.44 139 PRO A CA 1
ATOM 1128 C C . PRO A 1 139 ? 12.861 3.363 -14.432 1.00 90.44 139 PRO A C 1
ATOM 1130 O O . PRO A 1 139 ? 13.186 2.603 -15.340 1.00 90.44 139 PRO A O 1
ATOM 1133 N N . LEU A 1 140 ? 11.889 3.042 -13.568 1.00 91.06 140 LEU A N 1
ATOM 1134 C CA . LEU A 1 140 ? 11.222 1.734 -13.612 1.00 91.06 140 LEU A CA 1
ATOM 1135 C C . LEU A 1 140 ? 10.219 1.593 -14.762 1.00 91.06 140 LEU A C 1
ATOM 1137 O O . LEU A 1 140 ? 10.037 0.478 -15.245 1.00 91.06 140 LEU A O 1
ATOM 1141 N N . THR A 1 141 ? 9.608 2.675 -15.256 1.00 90.06 141 THR A N 1
ATOM 1142 C CA . THR A 1 141 ? 8.765 2.626 -16.466 1.00 90.06 141 THR A CA 1
ATOM 1143 C C . THR A 1 141 ? 9.601 2.246 -17.686 1.00 90.06 141 THR A C 1
ATOM 1145 O O . THR A 1 141 ? 9.217 1.346 -18.428 1.00 90.06 141 THR A O 1
ATOM 1148 N N . ARG A 1 142 ? 10.801 2.828 -17.844 1.00 87.56 142 ARG A N 1
ATOM 1149 C CA . ARG A 1 142 ? 11.755 2.427 -18.900 1.00 87.56 142 ARG A CA 1
ATOM 1150 C C . ARG A 1 142 ? 12.241 0.981 -18.768 1.00 87.56 142 ARG A C 1
ATOM 1152 O O . ARG A 1 142 ? 12.632 0.388 -19.764 1.00 87.56 142 ARG A O 1
ATOM 1159 N N . MET A 1 143 ? 12.205 0.425 -17.559 1.00 88.12 143 MET A N 1
ATOM 1160 C CA . MET A 1 143 ? 12.540 -0.973 -17.271 1.00 88.12 143 MET A CA 1
ATOM 1161 C C . MET A 1 143 ? 11.323 -1.920 -17.324 1.00 88.12 143 MET A C 1
ATOM 1163 O O . MET A 1 143 ? 11.473 -3.106 -17.057 1.00 88.12 143 MET A O 1
ATOM 1167 N N . GLY A 1 144 ? 10.107 -1.426 -17.595 1.00 89.19 144 GLY A N 1
ATOM 1168 C CA . GLY A 1 144 ? 8.871 -2.222 -17.535 1.00 89.19 144 GLY A CA 1
ATOM 1169 C C . GLY A 1 144 ? 8.445 -2.672 -16.124 1.00 89.19 144 GLY A C 1
ATOM 1170 O O . GLY A 1 144 ? 7.453 -3.379 -15.976 1.00 89.19 144 GLY A O 1
ATOM 1171 N N . LEU A 1 145 ? 9.156 -2.245 -15.074 1.00 91.94 145 LEU A N 1
ATOM 1172 C CA . LEU A 1 145 ? 8.987 -2.698 -13.686 1.00 91.94 145 LEU A CA 1
ATOM 1173 C C . LEU A 1 145 ? 8.082 -1.795 -12.836 1.00 91.94 145 LEU A C 1
ATOM 1175 O O . LEU A 1 145 ? 7.732 -2.162 -11.715 1.00 91.94 145 LEU A O 1
ATOM 1179 N N . MET A 1 146 ? 7.668 -0.629 -13.346 1.00 91.81 146 MET A N 1
ATOM 1180 C CA . MET A 1 146 ? 6.821 0.300 -12.580 1.00 91.81 146 MET A CA 1
ATOM 1181 C C . MET A 1 146 ? 5.480 -0.328 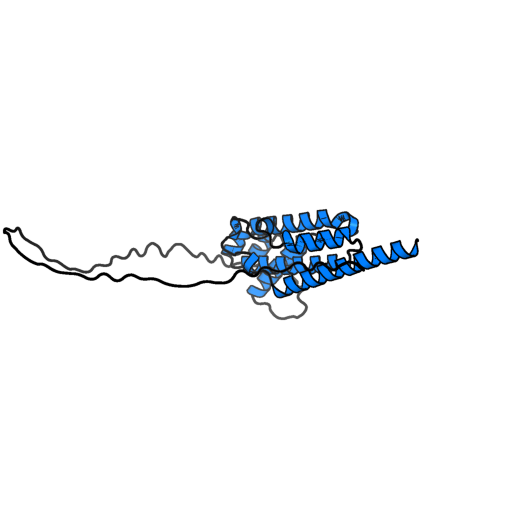-12.179 1.00 91.81 146 MET A C 1
ATOM 1183 O O . MET A 1 146 ? 4.967 -0.079 -11.089 1.00 91.81 146 MET A O 1
ATOM 1187 N N . GLY A 1 147 ? 4.943 -1.215 -13.023 1.00 90.69 147 GLY A N 1
ATOM 1188 C CA . GLY A 1 147 ? 3.753 -1.987 -12.689 1.00 90.69 147 GLY A CA 1
ATOM 1189 C C . GLY A 1 147 ? 3.948 -2.869 -11.453 1.00 90.69 147 GLY A C 1
ATOM 1190 O O . GLY A 1 147 ? 3.068 -2.882 -10.597 1.00 90.69 147 GLY A O 1
ATOM 1191 N N . SER A 1 148 ? 5.095 -3.543 -11.336 1.00 92.62 148 SER A N 1
ATOM 1192 C CA . SER A 1 148 ? 5.441 -4.378 -10.180 1.00 92.62 148 SER A CA 1
ATOM 1193 C C . SER A 1 148 ? 5.654 -3.550 -8.914 1.00 92.62 148 SER A C 1
ATOM 1195 O O . SER A 1 148 ? 5.211 -3.965 -7.850 1.00 92.62 148 SER A O 1
ATOM 1197 N N . LEU A 1 149 ? 6.272 -2.363 -9.019 1.00 94.00 149 LEU A N 1
ATOM 1198 C CA . LEU A 1 149 ? 6.443 -1.456 -7.876 1.00 94.00 149 LEU A CA 1
ATOM 1199 C C . LEU A 1 149 ? 5.089 -1.056 -7.277 1.00 94.00 149 LEU A C 1
ATOM 1201 O O . LEU A 1 149 ? 4.899 -1.146 -6.065 1.00 94.00 149 LEU A O 1
ATOM 1205 N N . ILE A 1 150 ? 4.150 -0.642 -8.131 1.00 92.88 150 ILE A N 1
ATOM 1206 C CA . ILE A 1 150 ? 2.796 -0.258 -7.718 1.00 92.88 150 ILE A CA 1
ATOM 1207 C C . ILE A 1 150 ? 2.079 -1.442 -7.054 1.00 92.88 150 ILE A C 1
ATOM 1209 O O . ILE A 1 150 ? 1.511 -1.278 -5.976 1.00 92.88 150 ILE A O 1
ATOM 1213 N N . ASP A 1 151 ? 2.150 -2.639 -7.645 1.00 93.00 151 ASP A N 1
ATOM 1214 C CA . ASP A 1 151 ? 1.484 -3.830 -7.102 1.00 93.00 151 ASP A CA 1
ATOM 1215 C C . ASP A 1 151 ? 2.060 -4.238 -5.733 1.00 93.00 151 ASP A C 1
ATOM 1217 O O . ASP A 1 151 ? 1.300 -4.584 -4.827 1.00 93.00 151 ASP A O 1
ATOM 1221 N N . CYS A 1 152 ? 3.385 -4.161 -5.550 1.00 94.81 152 CYS A N 1
ATOM 1222 C CA . CYS A 1 152 ? 4.038 -4.416 -4.263 1.00 94.81 152 CYS A CA 1
ATOM 1223 C C . CYS A 1 152 ? 3.638 -3.378 -3.200 1.00 94.81 152 CYS A C 1
ATOM 1225 O O . CYS A 1 152 ? 3.281 -3.765 -2.088 1.00 94.81 152 CYS A O 1
ATOM 1227 N N . TYR A 1 153 ? 3.624 -2.080 -3.530 1.00 95.38 153 TYR A N 1
ATOM 1228 C CA . TYR A 1 153 ? 3.198 -1.037 -2.585 1.00 95.38 153 TYR A CA 1
ATOM 1229 C C . TYR A 1 153 ? 1.714 -1.129 -2.218 1.00 95.38 153 TYR A C 1
ATOM 1231 O O . TYR A 1 153 ? 1.372 -0.896 -1.059 1.00 95.38 153 TYR A O 1
ATOM 1239 N N . HIS A 1 154 ? 0.832 -1.498 -3.153 1.00 94.31 154 HIS A N 1
ATOM 1240 C CA . HIS A 1 154 ? -0.586 -1.738 -2.855 1.00 94.31 154 HIS A CA 1
ATOM 1241 C C . HIS A 1 154 ? -0.767 -2.915 -1.895 1.00 94.31 154 HIS A C 1
ATOM 1243 O O . HIS A 1 154 ? -1.474 -2.783 -0.898 1.00 94.31 154 HIS A O 1
ATOM 1249 N N . ARG A 1 155 ? -0.081 -4.039 -2.151 1.00 94.38 155 ARG A N 1
ATOM 1250 C CA . ARG A 1 155 ? -0.111 -5.218 -1.270 1.00 94.38 155 ARG A CA 1
ATOM 1251 C C . ARG A 1 155 ? 0.405 -4.896 0.126 1.00 94.38 155 ARG A C 1
ATOM 1253 O O . ARG A 1 155 ? -0.297 -5.174 1.089 1.00 94.38 155 ARG A O 1
ATOM 1260 N N . GLU A 1 156 ? 1.575 -4.270 0.236 1.00 95.56 156 GLU A N 1
ATOM 1261 C CA . GLU A 1 156 ? 2.143 -3.909 1.539 1.00 95.56 156 GLU A CA 1
ATOM 1262 C C . GLU A 1 156 ? 1.254 -2.900 2.279 1.00 95.56 156 GLU A C 1
ATOM 1264 O O . GLU A 1 156 ? 1.002 -3.059 3.470 1.00 95.56 156 GLU A O 1
ATOM 1269 N N . THR A 1 157 ? 0.675 -1.922 1.572 1.00 95.25 157 THR A N 1
ATOM 1270 C CA . THR A 1 157 ? -0.290 -0.989 2.172 1.00 95.25 157 THR A CA 1
ATOM 1271 C C . THR A 1 157 ? -1.500 -1.727 2.747 1.00 95.25 157 THR A C 1
ATOM 1273 O O . THR A 1 157 ? -1.885 -1.449 3.879 1.00 95.25 157 THR A O 1
ATOM 1276 N N . PHE A 1 158 ? -2.075 -2.699 2.033 1.00 94.75 158 PHE A N 1
ATOM 1277 C CA . PHE A 1 158 ? -3.190 -3.497 2.552 1.00 94.75 158 PHE A CA 1
ATOM 1278 C C . PHE A 1 158 ? -2.798 -4.380 3.741 1.00 94.75 158 PHE A C 1
ATOM 1280 O O . PHE A 1 158 ? -3.509 -4.350 4.744 1.00 94.75 158 PHE A O 1
ATOM 1287 N N . THR A 1 159 ? -1.650 -5.066 3.693 1.00 94.38 159 THR A N 1
ATOM 1288 C CA . THR A 1 159 ? -1.111 -5.827 4.838 1.00 94.38 159 THR A CA 1
ATOM 1289 C C . THR A 1 159 ? -1.003 -4.946 6.085 1.00 94.38 159 THR A C 1
ATOM 1291 O O . THR A 1 159 ? -1.460 -5.318 7.162 1.00 94.38 159 THR A O 1
ATOM 1294 N N . ARG A 1 160 ? -0.452 -3.734 5.942 1.00 94.81 160 ARG A N 1
ATOM 1295 C CA . ARG A 1 160 ? -0.256 -2.805 7.064 1.00 94.81 160 ARG A CA 1
ATOM 1296 C C . ARG A 1 160 ? -1.554 -2.187 7.569 1.00 94.81 160 ARG A C 1
ATOM 1298 O O . ARG A 1 160 ? -1.646 -1.862 8.749 1.00 94.81 160 ARG A O 1
ATOM 1305 N N . LEU A 1 161 ? -2.557 -2.019 6.712 1.00 94.69 161 LEU A N 1
ATOM 1306 C CA . LEU A 1 161 ? -3.873 -1.539 7.134 1.00 94.69 161 LEU A CA 1
ATOM 1307 C C . LEU A 1 161 ? -4.651 -2.624 7.891 1.00 94.69 161 LEU A C 1
ATOM 1309 O O . LEU A 1 161 ? -5.290 -2.283 8.883 1.00 94.69 161 LEU A O 1
ATOM 1313 N N . ASP A 1 162 ? -4.542 -3.901 7.506 1.00 94.31 162 ASP A N 1
ATOM 1314 C CA . ASP A 1 162 ? -5.069 -5.017 8.307 1.00 94.31 162 ASP A CA 1
ATOM 1315 C C . ASP A 1 162 ? -4.340 -5.120 9.660 1.00 94.31 162 ASP A C 1
ATOM 1317 O O . ASP A 1 162 ? -4.995 -5.073 10.702 1.00 94.31 162 ASP A O 1
ATOM 1321 N N . ASP A 1 163 ? -2.995 -5.095 9.678 1.00 93.88 163 ASP A N 1
ATOM 1322 C CA . ASP A 1 163 ? -2.203 -5.033 10.924 1.00 93.88 163 ASP A CA 1
ATOM 1323 C C . ASP A 1 163 ? -2.719 -3.919 11.866 1.00 93.88 163 ASP A C 1
ATOM 1325 O O . ASP A 1 163 ? -2.894 -4.130 13.070 1.00 93.88 163 ASP A O 1
ATOM 1329 N N . LEU A 1 164 ? -2.993 -2.718 11.339 1.00 95.00 164 LEU A N 1
ATOM 1330 C CA . LEU A 1 164 ? -3.538 -1.603 12.120 1.00 95.00 164 LEU A CA 1
ATOM 1331 C C . LEU A 1 164 ? -4.972 -1.854 12.609 1.00 95.00 164 LEU A C 1
ATOM 1333 O O . LEU A 1 164 ? -5.291 -1.481 13.741 1.00 95.00 164 LEU A O 1
ATOM 1337 N N . LEU A 1 165 ? -5.831 -2.475 11.796 1.00 93.44 165 LEU A N 1
ATOM 1338 C CA . LEU A 1 165 ? -7.209 -2.808 12.168 1.00 93.44 165 LEU A CA 1
ATOM 1339 C C . LEU A 1 165 ? -7.269 -3.819 13.314 1.00 93.44 165 LEU A C 1
ATOM 1341 O O . LEU A 1 165 ? -8.074 -3.647 14.230 1.00 93.44 165 LEU A O 1
ATOM 1345 N N . GLN A 1 166 ? -6.383 -4.816 13.328 1.00 91.31 166 GLN A N 1
ATOM 1346 C CA . GLN A 1 166 ? -6.308 -5.766 14.443 1.00 91.31 166 GLN A CA 1
ATOM 1347 C C . GLN A 1 166 ? -5.837 -5.101 15.751 1.00 91.31 166 GLN A C 1
ATOM 1349 O O . GLN A 1 166 ? -6.209 -5.537 16.841 1.00 91.31 166 GLN A O 1
ATOM 1354 N N . ASN A 1 167 ? -5.041 -4.028 15.661 1.00 91.44 167 ASN A N 1
ATOM 1355 C CA . ASN A 1 167 ? -4.401 -3.390 16.816 1.00 91.44 167 ASN A CA 1
ATOM 1356 C C . ASN A 1 167 ? -5.110 -2.131 17.354 1.00 91.44 167 ASN A C 1
ATOM 1358 O O . ASN A 1 167 ? -4.853 -1.748 18.498 1.00 91.44 167 ASN A O 1
ATOM 1362 N N . VAL A 1 168 ? -5.993 -1.485 16.585 1.00 92.94 168 VAL A N 1
ATOM 1363 C CA . VAL A 1 168 ? -6.686 -0.254 17.008 1.00 92.94 168 VAL A CA 1
ATOM 1364 C C . VAL A 1 168 ? -7.802 -0.534 18.025 1.00 92.94 168 VAL A C 1
ATOM 1366 O O . VAL A 1 168 ? -8.702 -1.343 17.784 1.00 92.94 168 VAL A O 1
ATOM 1369 N N . ARG A 1 169 ? -7.769 0.154 19.176 1.00 90.38 169 ARG A N 1
ATOM 1370 C CA . ARG A 1 169 ? -8.712 -0.076 20.290 1.00 90.38 169 ARG A CA 1
ATOM 1371 C C . ARG A 1 169 ? -9.697 1.064 20.495 1.00 90.38 169 ARG A C 1
ATOM 1373 O O . ARG A 1 169 ? -10.777 0.847 21.034 1.00 90.38 169 ARG A O 1
ATOM 1380 N N . SER A 1 170 ? -9.360 2.288 20.085 1.00 90.81 170 SER A N 1
ATOM 1381 C CA . SER A 1 170 ? -10.300 3.405 20.198 1.00 90.81 170 SER A CA 1
ATOM 1382 C C . SER A 1 170 ? -11.222 3.516 18.979 1.00 90.81 170 SER A C 1
ATOM 1384 O O . SER A 1 170 ? -10.802 3.425 17.819 1.00 90.81 170 SER A O 1
ATOM 1386 N N . SER A 1 171 ? -12.498 3.810 19.232 1.00 91.25 171 SER A N 1
ATOM 1387 C CA . SER A 1 171 ? -13.486 4.137 18.194 1.00 91.25 171 SER A CA 1
ATOM 1388 C C . SER A 1 171 ? -13.059 5.350 17.353 1.00 91.25 171 SER A C 1
ATOM 1390 O O . SER A 1 171 ? -13.219 5.345 16.134 1.00 91.25 171 SER A O 1
ATOM 1392 N N . LYS A 1 172 ? -12.422 6.353 17.979 1.00 92.44 172 LYS A N 1
ATOM 1393 C CA . LYS A 1 172 ? -11.845 7.530 17.305 1.00 92.44 172 LYS A CA 1
ATOM 1394 C C . LYS A 1 172 ? -10.834 7.137 16.225 1.00 92.44 172 LYS A C 1
ATOM 1396 O O . LYS A 1 172 ? -10.926 7.628 15.102 1.00 92.44 172 LYS A O 1
ATOM 1401 N N . ASN A 1 173 ? -9.876 6.272 16.552 1.00 93.50 173 ASN A N 1
ATOM 1402 C CA . ASN A 1 173 ? -8.838 5.873 15.606 1.00 93.50 173 ASN A CA 1
ATOM 1403 C C . ASN A 1 173 ? -9.345 4.845 14.593 1.00 93.50 173 ASN A C 1
ATOM 1405 O O . ASN A 1 173 ? -8.965 4.925 13.431 1.00 93.50 173 ASN A O 1
ATOM 1409 N N . SER A 1 174 ? -10.286 3.979 14.977 1.00 93.81 174 SER A N 1
ATOM 1410 C CA . SER A 1 174 ? -11.000 3.098 14.036 1.00 93.81 174 SER A CA 1
ATOM 1411 C C . SER A 1 174 ? -11.721 3.914 12.956 1.00 93.81 174 SER A C 1
ATOM 1413 O O . SER A 1 174 ? -11.607 3.634 11.765 1.00 93.81 174 SER A O 1
ATOM 1415 N N . PHE A 1 175 ? -12.398 4.997 13.357 1.00 93.88 175 PHE A N 1
ATOM 1416 C CA . PHE A 1 175 ? -13.033 5.936 12.433 1.00 93.88 175 PHE A CA 1
ATOM 1417 C C . PHE A 1 175 ? -12.008 6.696 11.578 1.00 93.88 175 PHE A C 1
ATOM 1419 O O . PHE A 1 175 ? -12.225 6.872 10.380 1.00 93.88 175 PHE A O 1
ATOM 1426 N N . GLY A 1 176 ? -10.883 7.121 12.165 1.00 94.00 176 GLY A N 1
ATOM 1427 C CA . GLY A 1 176 ? -9.775 7.753 11.439 1.00 94.00 176 GLY A CA 1
ATOM 1428 C C . GLY A 1 176 ? -9.188 6.849 10.349 1.00 94.00 176 GLY A C 1
ATOM 1429 O O . GLY A 1 176 ? -9.031 7.289 9.211 1.00 94.00 176 GLY A O 1
ATOM 1430 N N . LEU A 1 177 ? -8.953 5.576 10.674 1.00 94.56 177 LEU A N 1
ATOM 1431 C CA . LEU A 1 177 ? -8.453 4.552 9.758 1.00 94.56 177 LEU A CA 1
ATOM 1432 C C . LEU A 1 177 ? -9.457 4.263 8.635 1.00 94.56 177 LEU A C 1
ATOM 1434 O O . LEU A 1 177 ? -9.107 4.375 7.462 1.00 94.56 177 LEU A O 1
ATOM 1438 N N . MET A 1 178 ? -10.729 4.014 8.970 1.00 94.00 178 MET A N 1
ATOM 1439 C CA . MET A 1 178 ? -11.797 3.822 7.980 1.00 94.00 178 MET A CA 1
ATOM 1440 C C . MET A 1 178 ? -11.934 5.036 7.042 1.00 94.00 178 MET A C 1
ATOM 1442 O O . MET A 1 178 ? -12.067 4.876 5.828 1.00 94.00 178 MET A O 1
ATOM 1446 N N . LYS A 1 179 ? -11.857 6.261 7.582 1.00 93.81 179 LYS A N 1
ATOM 1447 C CA . LYS A 1 179 ? -11.878 7.497 6.787 1.00 93.81 179 LYS A CA 1
ATOM 1448 C C . LYS A 1 179 ? -10.685 7.569 5.830 1.00 93.81 179 LYS A C 1
ATOM 1450 O O . LYS A 1 179 ? -10.873 7.948 4.678 1.00 93.81 179 LYS A O 1
ATOM 1455 N N . TRP A 1 180 ? -9.482 7.219 6.287 1.00 94.69 180 TRP A N 1
ATOM 1456 C CA . TRP A 1 180 ? -8.276 7.239 5.457 1.00 94.69 180 TRP A CA 1
ATOM 1457 C C . TRP A 1 180 ? -8.357 6.213 4.316 1.00 94.69 180 TRP A C 1
ATOM 1459 O O . TRP A 1 180 ? -8.117 6.570 3.165 1.00 94.69 180 TRP A O 1
ATOM 1469 N N . VAL A 1 181 ? -8.806 4.981 4.594 1.00 92.94 181 VAL A N 1
ATOM 1470 C CA . VAL A 1 181 ? -9.017 3.941 3.566 1.00 92.94 181 VAL A CA 1
ATOM 1471 C C . VAL A 1 181 ? -10.026 4.402 2.506 1.00 92.94 181 VAL A C 1
ATOM 1473 O O . VAL A 1 181 ? -9.769 4.281 1.311 1.00 92.94 181 VAL A O 1
ATOM 1476 N N . LEU A 1 182 ? -11.158 4.980 2.921 1.00 91.31 182 LEU A N 1
ATOM 1477 C CA . LEU A 1 182 ? -12.230 5.383 2.001 1.00 91.31 182 LEU A CA 1
ATOM 1478 C C . LEU A 1 182 ? -11.956 6.676 1.219 1.00 91.31 182 LEU A C 1
ATOM 1480 O O . LEU A 1 182 ? -12.487 6.834 0.120 1.00 91.31 182 LEU A O 1
ATOM 1484 N N . HIS A 1 183 ? -11.196 7.620 1.784 1.00 90.50 183 HIS A N 1
ATOM 1485 C CA . HIS A 1 183 ? -11.088 8.981 1.239 1.00 90.50 183 HIS A CA 1
ATOM 1486 C C . HIS A 1 183 ? -9.667 9.454 0.931 1.00 90.50 183 HIS A C 1
ATOM 1488 O O . HIS A 1 183 ? -9.530 10.403 0.164 1.00 90.50 183 HIS A O 1
ATOM 1494 N N . THR A 1 184 ? -8.633 8.834 1.503 1.00 90.44 184 THR A N 1
ATOM 1495 C CA . THR A 1 184 ? -7.229 9.202 1.257 1.00 90.44 184 THR A CA 1
ATOM 1496 C C . THR A 1 184 ? -6.538 8.188 0.353 1.00 90.44 184 THR A C 1
ATOM 1498 O O . THR A 1 184 ? -5.899 8.589 -0.611 1.00 90.44 184 THR A O 1
ATOM 1501 N N . TYR A 1 185 ? -6.709 6.885 0.596 1.00 90.00 185 TYR A N 1
ATOM 1502 C CA . TYR A 1 185 ? -6.005 5.854 -0.173 1.00 90.00 185 TYR A CA 1
ATOM 1503 C C . TYR A 1 185 ? -6.335 5.882 -1.673 1.00 90.00 185 TYR A C 1
ATOM 1505 O O . TYR A 1 185 ? -5.436 5.886 -2.506 1.00 90.00 185 TYR A O 1
ATOM 1513 N N . LEU A 1 186 ? -7.623 5.964 -2.027 1.00 85.69 186 LEU A N 1
ATOM 1514 C CA . LEU A 1 186 ? -8.076 6.069 -3.422 1.00 85.69 186 LEU A CA 1
ATOM 1515 C C . LEU A 1 186 ? -8.089 7.510 -3.962 1.00 85.69 186 LEU A C 1
ATOM 1517 O O . LEU A 1 186 ? -8.685 7.767 -5.010 1.00 85.69 186 LEU A O 1
ATOM 1521 N N . SER A 1 187 ? -7.506 8.473 -3.242 1.00 87.56 187 SER A N 1
ATOM 1522 C CA . SER A 1 187 ? -7.580 9.877 -3.641 1.00 87.56 187 SER A CA 1
ATOM 1523 C C . SER A 1 187 ? -6.598 10.191 -4.783 1.00 87.56 187 SER A C 1
ATOM 1525 O O . SER A 1 187 ? -5.523 9.583 -4.869 1.00 87.56 187 SER A O 1
ATOM 1527 N N . PRO A 1 188 ? -6.916 11.160 -5.664 1.00 82.31 188 PRO A N 1
ATOM 1528 C CA . PRO A 1 188 ? -5.988 11.608 -6.699 1.00 82.31 188 PRO A CA 1
ATOM 1529 C C . PRO A 1 188 ? -4.649 12.104 -6.138 1.00 82.31 188 PRO A C 1
ATOM 1531 O O . PRO A 1 188 ? -3.614 11.936 -6.776 1.00 82.31 188 PRO A O 1
ATOM 1534 N N . GLU A 1 189 ? -4.653 12.671 -4.932 1.00 79.81 189 GLU A N 1
ATOM 1535 C CA . GLU A 1 189 ? -3.458 13.139 -4.229 1.00 79.81 189 GLU A CA 1
ATOM 1536 C C . GLU A 1 189 ? -2.533 11.991 -3.797 1.00 79.81 189 GLU A C 1
ATOM 1538 O O . GLU A 1 189 ? -1.334 12.218 -3.648 1.00 79.81 189 GLU A O 1
ATOM 1543 N N . MET A 1 190 ? -3.057 10.774 -3.600 1.00 81.38 190 MET A N 1
ATOM 1544 C CA . MET A 1 190 ? -2.247 9.593 -3.283 1.00 81.38 190 MET A CA 1
ATOM 1545 C C . MET A 1 190 ? -1.853 8.785 -4.527 1.00 81.38 190 MET A C 1
ATOM 1547 O O . MET A 1 190 ? -0.716 8.321 -4.603 1.00 81.38 190 MET A O 1
ATOM 1551 N N . LEU A 1 191 ? -2.757 8.619 -5.501 1.00 81.25 191 LEU A N 1
ATOM 1552 C CA . LEU A 1 191 ? -2.575 7.661 -6.605 1.00 81.25 191 LEU A CA 1
ATOM 1553 C C . LEU A 1 191 ? -2.611 8.258 -8.026 1.00 81.25 191 LEU A C 1
ATOM 1555 O O . LEU A 1 191 ? -2.302 7.538 -8.972 1.00 81.25 191 LEU A O 1
ATOM 1559 N N . CYS A 1 192 ? -2.910 9.549 -8.205 1.00 74.56 192 CYS A N 1
ATOM 1560 C CA . CYS A 1 192 ? -2.939 10.225 -9.516 1.00 74.56 192 CYS A CA 1
ATOM 1561 C C . CYS A 1 192 ? -1.894 11.347 -9.637 1.00 74.56 192 CYS A C 1
ATOM 1563 O O . CYS A 1 192 ? -2.177 12.409 -10.200 1.00 74.56 192 CYS A O 1
ATOM 1565 N N . HIS A 1 193 ? -0.677 11.139 -9.123 1.00 73.56 193 HIS A N 1
ATOM 1566 C CA . HIS A 1 193 ? 0.399 12.116 -9.306 1.00 73.56 193 HIS A CA 1
ATOM 1567 C C . HIS A 1 193 ? 0.672 12.347 -10.813 1.00 73.56 193 HIS A C 1
ATOM 1569 O O . HIS A 1 193 ? 0.695 11.372 -11.569 1.00 73.56 193 HIS A O 1
ATOM 1575 N N . PRO A 1 194 ? 0.906 13.591 -11.289 1.00 71.12 194 PRO A N 1
ATOM 1576 C CA . PRO A 1 194 ? 1.073 13.873 -12.721 1.00 71.12 194 PRO A CA 1
ATOM 1577 C C . PRO A 1 194 ? 2.184 13.073 -13.414 1.00 71.12 194 PRO A C 1
ATOM 1579 O O . PRO A 1 194 ? 2.074 12.760 -14.594 1.00 71.12 194 PRO A O 1
ATOM 1582 N N . GLU A 1 195 ? 3.223 12.687 -12.677 1.00 69.75 195 GLU A N 1
ATOM 1583 C CA . GLU A 1 195 ? 4.341 11.874 -13.180 1.00 69.75 195 GLU A CA 1
ATOM 1584 C C . GLU A 1 195 ? 3.998 10.378 -13.344 1.00 69.75 195 GLU A C 1
ATOM 1586 O O . GLU A 1 195 ? 4.806 9.611 -13.860 1.00 69.75 195 GLU A O 1
ATOM 1591 N N . LEU A 1 196 ? 2.799 9.954 -12.926 1.00 71.19 196 LEU A N 1
ATOM 1592 C CA . LEU A 1 196 ? 2.319 8.565 -12.960 1.00 71.19 196 LEU A CA 1
ATOM 1593 C C . LEU A 1 196 ? 1.217 8.334 -14.010 1.00 71.19 196 LEU A C 1
ATOM 1595 O O . LEU A 1 196 ? 0.654 7.239 -14.084 1.00 71.19 196 LEU A O 1
ATOM 1599 N N . GLN A 1 197 ? 0.916 9.345 -14.837 1.00 70.56 197 GLN A N 1
ATOM 1600 C CA . GLN A 1 197 ? -0.168 9.319 -15.832 1.00 70.56 197 GLN A CA 1
ATOM 1601 C C . GLN A 1 197 ? -0.078 8.155 -16.834 1.00 70.56 197 GLN A C 1
ATOM 1603 O O . GLN A 1 197 ? -1.111 7.701 -17.320 1.00 70.56 197 GLN A O 1
ATOM 1608 N N . GLU A 1 198 ? 1.125 7.655 -17.131 1.00 70.88 198 GLU A N 1
ATOM 1609 C CA . GLU A 1 198 ? 1.325 6.536 -18.065 1.00 70.88 198 GLU A CA 1
ATOM 1610 C C . GLU A 1 198 ? 0.901 5.173 -17.490 1.00 70.88 198 GLU A C 1
ATOM 1612 O O . GLU A 1 198 ? 0.544 4.278 -18.253 1.00 70.88 198 GLU A O 1
ATOM 1617 N N . VAL A 1 199 ? 0.936 5.002 -16.161 1.00 73.44 199 VAL A N 1
ATOM 1618 C CA . VAL A 1 199 ? 0.764 3.689 -15.502 1.00 73.44 199 VAL A CA 1
ATOM 1619 C C . VAL A 1 199 ? -0.537 3.598 -14.692 1.00 73.44 199 VAL A C 1
ATOM 1621 O O . VAL A 1 199 ? -1.010 2.493 -14.443 1.00 73.44 199 VAL A O 1
ATOM 1624 N N . ASP A 1 200 ? -1.132 4.742 -14.330 1.00 80.44 200 ASP A N 1
ATOM 1625 C CA . ASP A 1 200 ? -2.414 4.876 -13.612 1.00 80.44 200 ASP A CA 1
ATOM 1626 C C . ASP A 1 200 ? -2.546 3.927 -12.395 1.00 80.44 200 ASP A C 1
ATOM 1628 O O . ASP A 1 200 ? -3.242 2.905 -12.455 1.00 80.44 200 ASP A O 1
ATOM 1632 N N . PRO A 1 201 ? -1.875 4.248 -11.269 1.00 83.44 201 PRO A N 1
ATOM 1633 C CA . PRO A 1 201 ? -1.849 3.398 -10.080 1.00 83.44 201 PRO A CA 1
ATOM 1634 C C . PRO A 1 201 ? -3.225 2.989 -9.537 1.00 83.44 201 PRO A C 1
ATOM 1636 O O . PRO A 1 201 ? -3.338 1.899 -8.973 1.00 83.44 201 PRO A O 1
ATOM 1639 N N . ILE A 1 202 ? -4.275 3.804 -9.726 1.00 85.12 202 ILE A N 1
ATOM 1640 C CA . ILE A 1 202 ? -5.643 3.467 -9.291 1.00 85.12 202 ILE A CA 1
ATOM 1641 C C . ILE A 1 202 ? -6.162 2.222 -10.019 1.00 85.12 202 ILE A C 1
ATOM 1643 O O . ILE A 1 202 ? -6.783 1.364 -9.394 1.00 85.12 202 ILE A O 1
ATOM 1647 N N . LYS A 1 203 ? -5.866 2.060 -11.316 1.00 85.56 203 LYS A N 1
ATOM 1648 C CA . LYS A 1 203 ? -6.292 0.877 -12.091 1.00 85.56 203 LYS A CA 1
ATOM 1649 C C . LYS A 1 203 ? -5.628 -0.429 -11.646 1.00 85.56 203 LYS A C 1
ATOM 1651 O O . LYS A 1 203 ? -6.092 -1.496 -12.039 1.00 85.56 203 LYS A O 1
ATOM 1656 N N . LYS A 1 204 ? -4.556 -0.350 -10.852 1.00 85.62 204 LYS A N 1
ATOM 1657 C CA . LYS A 1 204 ? -3.821 -1.497 -10.294 1.00 85.62 204 LYS A CA 1
ATOM 1658 C C . LYS A 1 204 ? -4.246 -1.864 -8.871 1.00 85.62 204 LYS A C 1
ATOM 1660 O O . LYS A 1 204 ? -3.760 -2.856 -8.337 1.00 85.62 204 LYS A O 1
ATOM 1665 N N . VAL A 1 205 ? -5.150 -1.097 -8.258 1.00 87.62 205 VAL A N 1
ATOM 1666 C CA . VAL A 1 205 ? -5.715 -1.444 -6.950 1.00 87.62 205 VAL A CA 1
ATOM 1667 C C . VAL A 1 205 ? -6.537 -2.727 -7.078 1.00 87.62 205 VAL A C 1
ATOM 1669 O O . VAL A 1 205 ? -7.478 -2.797 -7.871 1.00 87.62 205 VAL A O 1
ATOM 1672 N N . ASP A 1 206 ? -6.215 -3.730 -6.261 1.00 90.44 206 ASP A N 1
ATOM 1673 C CA . ASP A 1 206 ? -7.054 -4.917 -6.113 1.00 90.44 206 ASP A CA 1
ATOM 1674 C C . ASP A 1 206 ? -8.360 -4.519 -5.409 1.00 90.44 206 ASP A C 1
ATOM 1676 O O . ASP A 1 206 ? -8.408 -4.293 -4.197 1.00 90.44 206 ASP A O 1
ATOM 1680 N N . LEU A 1 207 ? -9.425 -4.386 -6.201 1.00 90.62 207 LEU A N 1
ATOM 1681 C CA . LEU A 1 207 ? -10.731 -3.954 -5.713 1.00 90.62 207 LEU A CA 1
ATOM 1682 C C . LEU A 1 207 ? -11.368 -4.965 -4.753 1.00 90.62 207 LEU A C 1
ATOM 1684 O O . LEU A 1 207 ? -12.167 -4.548 -3.918 1.00 90.62 207 LEU A O 1
ATOM 1688 N N . LEU A 1 208 ? -11.028 -6.257 -4.839 1.00 92.62 208 LEU A N 1
ATOM 1689 C CA . LEU A 1 208 ? -11.563 -7.266 -3.924 1.00 92.62 208 LEU A CA 1
ATOM 1690 C C . LEU A 1 208 ? -10.948 -7.073 -2.538 1.00 92.62 208 LEU A C 1
ATOM 1692 O O . LEU A 1 208 ? -11.694 -6.850 -1.582 1.00 92.62 208 LEU A O 1
ATOM 1696 N N . LEU A 1 209 ? -9.612 -7.028 -2.461 1.00 91.00 209 LEU A N 1
ATOM 1697 C CA . LEU A 1 209 ? -8.886 -6.746 -1.215 1.00 91.00 209 LEU A CA 1
ATOM 1698 C C . LEU A 1 209 ? -9.289 -5.391 -0.616 1.00 91.00 209 LEU A C 1
ATOM 1700 O O . LEU A 1 209 ? -9.510 -5.290 0.588 1.00 91.00 209 LEU A O 1
ATOM 1704 N N . PHE A 1 210 ? -9.478 -4.361 -1.450 1.00 92.62 210 PHE A N 1
ATOM 1705 C CA . PHE A 1 210 ? -9.982 -3.069 -0.983 1.00 92.62 210 PHE A CA 1
ATOM 1706 C C . PHE A 1 210 ? -11.382 -3.178 -0.354 1.00 92.62 210 PHE A C 1
ATOM 1708 O O . PHE A 1 210 ? -11.621 -2.624 0.719 1.00 92.62 210 PHE A O 1
ATOM 1715 N N . THR A 1 211 ? -12.323 -3.888 -0.992 1.00 93.56 211 THR A N 1
ATOM 1716 C CA . THR A 1 211 ? -13.678 -4.049 -0.432 1.00 93.56 211 THR A CA 1
ATOM 1717 C C . THR A 1 211 ? -13.709 -4.886 0.844 1.00 93.56 211 THR A C 1
ATOM 1719 O O . THR A 1 211 ? -14.506 -4.586 1.734 1.00 93.56 211 THR A O 1
ATOM 1722 N N . GLU A 1 212 ? -12.831 -5.883 0.966 1.00 94.56 212 GLU A N 1
ATOM 1723 C CA . GLU A 1 212 ? -12.659 -6.676 2.185 1.00 94.56 212 GLU A CA 1
ATOM 1724 C C . GLU A 1 212 ? -12.129 -5.809 3.335 1.00 94.56 212 GLU A C 1
ATOM 1726 O O . GLU A 1 212 ? -12.762 -5.742 4.390 1.00 94.56 212 GLU A O 1
ATOM 1731 N N . LEU A 1 213 ? -11.059 -5.045 3.092 1.00 94.06 213 LEU A N 1
ATOM 1732 C CA . LEU A 1 213 ? -10.469 -4.116 4.060 1.00 94.06 213 LEU A CA 1
ATOM 1733 C C . LEU A 1 213 ? -11.468 -3.042 4.530 1.00 94.06 213 LEU A C 1
ATOM 1735 O O . LEU A 1 213 ? -11.520 -2.701 5.710 1.00 94.06 213 LEU A O 1
ATOM 1739 N N . VAL A 1 214 ? -12.310 -2.523 3.628 1.00 94.31 214 VAL A N 1
ATOM 1740 C CA . VAL A 1 214 ? -13.403 -1.598 3.983 1.00 94.31 214 VAL A CA 1
ATOM 1741 C C . VAL A 1 214 ? -14.453 -2.273 4.876 1.00 94.31 214 VAL A C 1
ATOM 1743 O O . VAL A 1 214 ? -14.963 -1.636 5.801 1.00 94.31 214 VAL A O 1
ATOM 1746 N N . GLY A 1 215 ? -14.766 -3.549 4.629 1.00 94.62 215 GLY A N 1
ATOM 1747 C CA . GLY A 1 215 ? -15.636 -4.353 5.491 1.00 94.62 215 GLY A CA 1
ATOM 1748 C C . GLY A 1 215 ? -15.055 -4.505 6.896 1.00 94.62 215 GLY A C 1
ATOM 1749 O O . GLY A 1 215 ? -15.691 -4.100 7.869 1.00 94.62 215 GLY A O 1
ATOM 1750 N N . GLN A 1 216 ? -13.809 -4.976 6.987 1.00 94.44 216 GLN A N 1
ATOM 1751 C CA . GLN A 1 216 ? -13.063 -5.118 8.241 1.00 94.44 216 GLN A CA 1
ATOM 1752 C C . GLN A 1 216 ? -12.986 -3.790 9.016 1.00 94.44 216 GLN A C 1
ATOM 1754 O O . GLN A 1 216 ? -13.263 -3.755 10.214 1.00 94.44 216 GLN A O 1
ATOM 1759 N N . ALA A 1 217 ? -12.694 -2.673 8.338 1.00 93.62 217 ALA A N 1
ATOM 1760 C CA . ALA A 1 217 ? -12.620 -1.349 8.959 1.00 93.62 217 ALA A CA 1
ATOM 1761 C C . ALA A 1 217 ? -13.958 -0.869 9.532 1.00 93.62 217 ALA A C 1
ATOM 1763 O O . ALA A 1 217 ? -14.001 -0.272 10.613 1.00 93.62 217 ALA A O 1
ATOM 1764 N N . LYS A 1 218 ? -15.058 -1.148 8.828 1.00 94.50 218 LYS A N 1
ATOM 1765 C CA . LYS A 1 218 ? -16.407 -0.852 9.308 1.00 94.50 218 LYS A CA 1
ATOM 1766 C C . LYS A 1 218 ? -16.755 -1.701 10.530 1.00 94.50 218 LYS A C 1
ATOM 1768 O O . LYS A 1 218 ? -17.279 -1.167 11.506 1.00 94.50 218 LYS A O 1
ATOM 1773 N N . ASP A 1 219 ? -16.484 -2.998 10.480 1.00 94.75 219 ASP A N 1
ATOM 1774 C CA . ASP A 1 219 ? -16.876 -3.916 11.546 1.00 94.75 219 ASP A CA 1
ATOM 1775 C C . ASP A 1 219 ? -16.019 -3.692 12.808 1.00 94.75 219 ASP A C 1
ATOM 1777 O O . ASP A 1 219 ? -16.564 -3.657 13.913 1.00 94.75 219 ASP A O 1
ATOM 1781 N N . LYS A 1 220 ? -14.729 -3.350 12.656 1.00 94.25 220 LYS A N 1
ATOM 1782 C CA . LYS A 1 220 ? -13.863 -2.933 13.773 1.00 94.25 220 LYS A CA 1
ATOM 1783 C C . LYS A 1 220 ? -14.316 -1.630 14.438 1.00 94.25 220 LYS A C 1
ATOM 1785 O O . LYS A 1 220 ? -14.242 -1.485 15.659 1.00 94.25 220 LYS A O 1
ATOM 1790 N N . LEU A 1 221 ? -14.812 -0.671 13.650 1.00 94.19 221 LEU A N 1
ATOM 1791 C CA . LEU A 1 221 ? -15.408 0.553 14.188 1.00 94.19 221 LEU A CA 1
ATOM 1792 C C . LEU A 1 221 ? -16.671 0.252 15.011 1.00 94.19 221 LEU A C 1
ATOM 1794 O O . LEU A 1 221 ? -16.854 0.867 16.059 1.00 94.19 221 LEU A O 1
ATOM 1798 N N . LEU A 1 222 ? -17.520 -0.678 14.563 1.00 94.06 222 LEU A N 1
ATOM 1799 C CA . LEU A 1 222 ? -18.717 -1.084 15.308 1.00 94.06 222 LEU A CA 1
ATOM 1800 C C . LEU A 1 222 ? -18.342 -1.756 16.638 1.00 94.06 222 LEU A C 1
ATOM 1802 O O . LEU A 1 222 ? -18.809 -1.301 17.679 1.00 94.06 222 LEU A O 1
ATOM 1806 N N . GLU A 1 223 ? -17.426 -2.731 16.621 1.00 93.69 223 GLU A N 1
ATOM 1807 C CA . GLU A 1 223 ? -16.899 -3.403 17.824 1.00 93.69 223 GLU A CA 1
ATOM 1808 C C . GLU A 1 223 ? -16.401 -2.389 18.873 1.00 93.69 223 GLU A C 1
ATOM 1810 O O . GLU A 1 223 ? -16.825 -2.405 20.031 1.00 93.69 223 GLU A O 1
ATOM 1815 N N . ASN A 1 224 ? -15.549 -1.446 18.457 1.00 91.44 224 ASN A N 1
ATOM 1816 C CA . ASN A 1 224 ? -14.962 -0.452 19.357 1.00 91.44 224 ASN A CA 1
ATOM 1817 C C . ASN A 1 224 ? -15.978 0.606 19.848 1.00 91.44 224 ASN A C 1
ATOM 1819 O O . ASN A 1 224 ? -15.761 1.225 20.893 1.00 91.44 224 ASN A O 1
ATOM 1823 N N . VAL A 1 225 ? -17.090 0.831 19.135 1.00 90.69 225 VAL A N 1
ATOM 1824 C CA . VAL A 1 225 ? -18.198 1.693 19.597 1.00 90.69 225 VAL A CA 1
ATOM 1825 C C . VAL A 1 225 ? -19.098 0.958 20.593 1.00 90.69 225 VAL A C 1
ATOM 1827 O O . VAL A 1 225 ? -19.446 1.535 21.623 1.00 90.69 225 VAL A O 1
ATOM 1830 N N . GLU A 1 226 ? -19.439 -0.305 20.333 1.00 89.56 226 GLU A N 1
ATOM 1831 C CA . GLU A 1 226 ? -20.254 -1.131 21.236 1.00 89.56 226 GLU A CA 1
ATOM 1832 C C . GLU A 1 226 ? -19.533 -1.398 22.562 1.00 89.56 226 GLU A C 1
ATOM 1834 O O . GLU A 1 226 ? -20.121 -1.222 23.629 1.00 89.56 226 GLU A O 1
ATOM 1839 N N . CYS A 1 227 ? -18.235 -1.717 22.513 1.00 83.56 227 CYS A N 1
ATOM 1840 C CA . CYS A 1 227 ? -17.393 -1.883 23.699 1.00 83.56 227 CYS A CA 1
ATOM 1841 C C . CYS A 1 227 ? -17.383 -0.617 24.577 1.00 83.56 227 CYS A C 1
ATOM 1843 O O . CYS A 1 227 ? -17.580 -0.691 25.792 1.00 83.56 227 CYS A O 1
ATOM 1845 N N . HIS A 1 228 ? -17.242 0.564 23.960 1.00 79.50 228 HIS A N 1
ATOM 1846 C CA . HI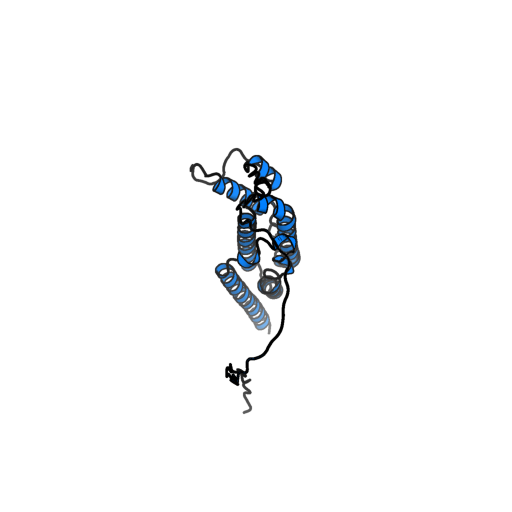S A 1 228 ? -17.299 1.838 24.676 1.00 79.50 228 HIS A CA 1
ATOM 1847 C C . HIS A 1 228 ? -18.677 2.090 25.307 1.00 79.50 228 HIS A C 1
ATOM 1849 O O . HIS A 1 228 ? -18.750 2.479 26.471 1.00 79.50 228 HIS A O 1
ATOM 1855 N N . TYR A 1 229 ? -19.764 1.833 24.570 1.00 76.00 229 TYR A N 1
ATOM 1856 C CA . TYR A 1 229 ? -21.125 2.016 25.076 1.00 76.00 229 TYR A CA 1
ATOM 1857 C C . TYR A 1 229 ? -21.416 1.109 26.279 1.00 76.00 229 TYR A C 1
ATOM 1859 O O . TYR A 1 229 ? -21.846 1.606 27.321 1.00 76.00 229 TYR A O 1
ATOM 1867 N N . ASN A 1 230 ? -21.108 -0.186 26.169 1.00 80.19 230 ASN A N 1
ATOM 1868 C CA . ASN A 1 230 ? -21.331 -1.162 27.237 1.00 80.19 230 ASN A CA 1
ATOM 1869 C C . ASN A 1 230 ? -20.555 -0.783 28.506 1.00 80.19 230 ASN A C 1
ATOM 1871 O O . ASN A 1 230 ? -21.144 -0.724 29.582 1.00 80.19 230 ASN A O 1
ATOM 1875 N N . HIS A 1 231 ? -19.278 -0.406 28.373 1.00 74.62 231 HIS A N 1
ATOM 1876 C CA . HIS A 1 231 ? -18.482 0.043 29.515 1.00 74.62 231 HIS A CA 1
ATOM 1877 C C . HIS A 1 231 ? -19.053 1.311 30.176 1.00 74.62 231 HIS A C 1
ATOM 1879 O O . HIS A 1 231 ? -19.059 1.414 31.399 1.00 74.62 231 HIS A O 1
ATOM 1885 N N . THR A 1 232 ? -19.584 2.269 29.403 1.00 75.81 232 THR A N 1
ATOM 1886 C CA . THR A 1 232 ? -20.251 3.440 30.003 1.00 75.81 232 THR A CA 1
ATOM 1887 C C . THR A 1 232 ? -21.583 3.098 30.670 1.00 75.81 232 THR A C 1
ATOM 1889 O O . THR A 1 232 ? -21.921 3.727 31.667 1.00 75.81 232 THR A O 1
ATOM 1892 N N . ALA A 1 233 ? -22.327 2.112 30.162 1.00 68.62 233 ALA A N 1
ATOM 1893 C CA . ALA A 1 233 ? -23.629 1.716 30.698 1.00 68.62 233 ALA A CA 1
ATOM 1894 C C . ALA A 1 233 ? -23.533 0.942 32.026 1.00 68.62 233 ALA A C 1
ATOM 1896 O O . ALA A 1 233 ? -24.438 1.051 32.844 1.00 68.62 233 ALA A O 1
ATOM 1897 N N . GLU A 1 234 ? -22.441 0.210 32.272 1.00 67.38 234 GLU A N 1
ATOM 1898 C CA . GLU A 1 234 ? -22.189 -0.496 33.543 1.00 67.38 234 GLU A CA 1
ATOM 1899 C C . GLU A 1 234 ? -21.832 0.440 34.718 1.00 67.38 234 GLU A C 1
ATOM 1901 O O . GLU A 1 234 ? -21.786 0.006 35.870 1.00 67.38 234 GLU A O 1
ATOM 1906 N N . HIS A 1 235 ? -21.576 1.723 34.442 1.00 59.72 235 HIS A N 1
ATOM 1907 C CA . HIS A 1 235 ? -21.198 2.736 35.432 1.00 59.72 235 HIS A CA 1
ATOM 1908 C C . HIS A 1 235 ? -22.339 3.707 35.818 1.00 59.72 235 HIS A C 1
ATOM 1910 O O . HIS A 1 235 ? -22.070 4.702 36.499 1.00 59.72 235 HIS A O 1
ATOM 1916 N N . PHE A 1 236 ? -23.589 3.415 35.431 1.00 52.72 236 PHE A N 1
ATOM 1917 C CA . PHE A 1 236 ? -24.807 4.160 35.796 1.00 52.72 236 PHE A CA 1
ATOM 1918 C C . PHE A 1 236 ? -25.844 3.283 36.515 1.00 52.72 236 PHE A C 1
ATOM 1920 O O . PHE A 1 236 ? -26.545 3.849 37.385 1.00 52.72 236 PHE A O 1
#

Secondary structure (DSSP, 8-state):
-----PPP-------------------------------------------TTSS-S--------HHHHHHHHT----SS--SSS-----HHHHHHHHHHHHHHHHSPPPPSSHHHHHHHHHHHHHHHHHHHHHHHHHHHHHTT-HHHHHHHHHHHHHHHHHHHHHH---HHHHHHHHHHIIIIITSHHHH--GGGTTT-GGGGS-HHHHHHHHHHHHHHHHHHHHHHHHHHHTT-